Protein AF-A0A151IHD9-F1 (afdb_monomer_lite)

pLDDT: mean 79.84, std 7.49, range [47.12, 90.31]

Organism: NCBI:txid456900

Radius of gyration: 16.7 Å; chains: 1; bounding box: 48×20×50 Å

Foldseek 3Di:
DDEDEDQEAQEEEAEDQEAEAYAYEYAYAEYYEYEHQYAEHAEAYYAEYNEYAYEYQEHEHYAHAYQEHAAYHAYYQYAYAAHAHYAYAHHYEYEYAYHHDDHADYQAHAYQYDEYAYHEHEEHDHQAAEAEDDEYAAYDHYEYDYQHAHHEYADYAAAAEDEYDYCHHHYNYDDYVHDDYDDDDHVPD

Sequence (189 aa):
MVTTTTTFLTTHFLDDEYLDTHFLEGEHLNTLFLEGEHLDSLFLEGEYVDTHFLDGEHVDIHFLDDEHLDAYFLEGEHLDSLFLEGEHLDSLFLEGEHVDSLFLEGEHVDTHFLEGEHLDINFLKGEHLDIHFLDDEHLDAHFLEGEHLDAYFLEGEHLDSLFLEGEHVDTHFLDGEHLDIHFLDDKHL

Structure (mmCIF, N/CA/C/O backbone):
data_AF-A0A151IHD9-F1
#
_entry.id   AF-A0A151IHD9-F1
#
loop_
_atom_site.group_PDB
_atom_site.id
_atom_site.type_symbol
_atom_site.label_atom_id
_atom_site.label_alt_id
_atom_site.label_comp_id
_atom_site.label_asym_id
_atom_site.label_entity_id
_atom_site.label_seq_id
_atom_site.pdbx_PDB_ins_code
_atom_site.Cartn_x
_atom_site.Cartn_y
_atom_site.Cartn_z
_atom_site.occupancy
_atom_site.B_iso_or_equiv
_atom_site.auth_seq_id
_atom_site.auth_comp_id
_atom_site.auth_asym_id
_atom_site.auth_atom_id
_atom_site.pdbx_PDB_model_num
ATOM 1 N N . MET A 1 1 ? -16.566 8.173 16.844 1.00 50.53 1 MET A N 1
ATOM 2 C CA . MET A 1 1 ? -15.469 8.206 17.847 1.00 50.53 1 MET A CA 1
ATOM 3 C C . MET A 1 1 ? -15.698 7.209 18.980 1.00 50.53 1 MET A C 1
ATOM 5 O O . MET A 1 1 ? -16.144 7.553 20.078 1.00 50.53 1 MET A O 1
ATOM 9 N N . VAL A 1 2 ? -15.388 5.951 18.681 1.00 59.12 2 VAL A N 1
ATOM 10 C CA . VAL A 1 2 ? -15.146 4.897 19.669 1.00 59.12 2 VAL A CA 1
ATOM 11 C C . VAL A 1 2 ? -13.626 4.775 19.791 1.00 59.12 2 VAL A C 1
ATOM 13 O O . VAL A 1 2 ? -12.937 4.713 18.778 1.00 59.12 2 VAL A O 1
ATOM 16 N N . THR A 1 3 ? -13.099 4.812 21.013 1.00 63.28 3 THR A N 1
ATOM 17 C CA . THR A 1 3 ? -11.659 4.682 21.282 1.00 63.28 3 THR A CA 1
ATOM 18 C C . THR A 1 3 ? -11.460 3.480 22.187 1.00 63.28 3 THR A C 1
ATOM 20 O O . THR A 1 3 ? -12.021 3.452 23.290 1.00 63.28 3 THR A O 1
ATOM 23 N N . THR A 1 4 ? -10.683 2.500 21.733 1.00 66.62 4 THR A N 1
ATOM 24 C CA . THR A 1 4 ? -10.406 1.274 22.490 1.00 66.62 4 THR A CA 1
ATOM 25 C C . THR A 1 4 ? -8.899 1.097 22.617 1.00 66.62 4 THR A C 1
ATOM 27 O O . THR A 1 4 ? -8.233 0.867 21.619 1.00 66.62 4 THR A O 1
ATOM 30 N N . THR A 1 5 ? -8.374 1.183 23.843 1.00 75.12 5 THR A N 1
ATOM 31 C CA . THR A 1 5 ? -6.955 0.926 24.145 1.00 75.12 5 THR A CA 1
ATOM 32 C C . THR A 1 5 ? -6.839 -0.367 24.952 1.00 75.12 5 THR A C 1
ATOM 34 O O . THR A 1 5 ? -7.500 -0.507 25.991 1.00 75.12 5 THR A O 1
ATOM 37 N N . THR A 1 6 ? -6.020 -1.325 24.514 1.00 75.38 6 THR A N 1
ATOM 38 C CA . THR A 1 6 ? -5.822 -2.609 25.215 1.00 75.38 6 THR A CA 1
ATOM 39 C C . THR A 1 6 ? -4.411 -3.162 25.023 1.00 75.38 6 THR A C 1
ATOM 41 O O . THR A 1 6 ? -3.771 -2.908 24.023 1.00 75.38 6 THR A O 1
ATOM 44 N N . THR A 1 7 ? -3.909 -3.954 25.972 1.00 79.50 7 THR A N 1
ATOM 45 C CA . THR A 1 7 ? -2.630 -4.676 25.802 1.00 79.50 7 THR A CA 1
ATOM 46 C C . THR A 1 7 ? -2.785 -5.888 24.879 1.00 79.50 7 THR A C 1
ATOM 48 O O . THR A 1 7 ? -1.846 -6.295 24.215 1.00 79.50 7 THR A O 1
ATOM 51 N N . PHE A 1 8 ? -3.977 -6.491 24.857 1.00 77.94 8 PHE A N 1
ATOM 52 C CA . PHE A 1 8 ? -4.289 -7.644 24.013 1.00 77.94 8 PHE A CA 1
ATOM 53 C C . PHE A 1 8 ? -5.734 -7.548 23.524 1.00 77.94 8 PHE A C 1
ATOM 55 O O . PHE A 1 8 ? -6.655 -7.380 24.335 1.00 77.94 8 PHE A O 1
ATOM 62 N N . LEU A 1 9 ? -5.946 -7.721 22.222 1.00 77.69 9 LEU A N 1
ATOM 63 C CA . LEU A 1 9 ? -7.254 -7.893 21.599 1.00 77.69 9 LEU A CA 1
ATOM 64 C C . LEU A 1 9 ? -7.257 -9.215 20.833 1.00 77.69 9 LEU A C 1
ATOM 66 O O . LEU A 1 9 ? -6.580 -9.369 19.827 1.00 77.69 9 LEU A O 1
ATOM 70 N N . THR A 1 10 ? -7.992 -10.209 21.333 1.00 76.44 10 THR A N 1
ATOM 71 C CA . THR A 1 10 ? -7.936 -11.558 20.743 1.00 76.44 10 THR A CA 1
ATOM 72 C C . THR A 1 10 ? -8.820 -11.692 19.508 1.00 76.44 10 THR A C 1
ATOM 74 O O . THR A 1 10 ? -8.422 -12.300 18.526 1.00 76.44 10 THR A O 1
ATOM 77 N N . THR A 1 11 ? -10.040 -11.162 19.569 1.00 76.94 11 THR A N 1
ATOM 78 C CA . THR A 1 11 ? -10.962 -11.127 18.432 1.00 76.94 11 THR A CA 1
ATOM 79 C C . THR A 1 11 ? -11.918 -9.972 18.642 1.00 76.94 11 THR A C 1
ATOM 81 O O . THR A 1 11 ? -12.507 -9.845 19.722 1.00 76.94 11 THR A O 1
ATOM 84 N N . HIS A 1 12 ? -12.082 -9.147 17.622 1.00 78.50 12 HIS A N 1
ATOM 85 C CA . HIS A 1 12 ? -12.992 -8.020 17.638 1.00 78.50 12 HIS A CA 1
ATOM 86 C C . HIS A 1 12 ? -13.730 -7.960 16.305 1.00 78.50 12 HIS A C 1
ATOM 88 O O . HIS A 1 12 ? -13.124 -8.112 15.252 1.00 78.50 12 HIS A O 1
ATOM 94 N N . PHE A 1 13 ? -15.048 -7.817 16.383 1.00 80.69 13 PHE A N 1
ATOM 95 C CA . PHE A 1 13 ? -15.944 -7.819 15.234 1.00 80.69 13 PHE A CA 1
ATOM 96 C C . PHE A 1 13 ? -16.828 -6.583 15.338 1.00 80.69 13 PHE A C 1
ATOM 98 O O . PHE A 1 13 ? -17.512 -6.405 16.356 1.00 80.69 13 PHE A O 1
ATOM 105 N N . LEU A 1 14 ? -16.777 -5.738 14.316 1.00 78.56 14 LEU A N 1
ATOM 106 C CA . LEU A 1 14 ? -17.637 -4.575 14.143 1.00 78.56 14 LEU A CA 1
ATOM 107 C C . LEU A 1 14 ? -18.384 -4.739 12.820 1.00 78.56 14 LEU A C 1
ATOM 109 O O . LEU A 1 14 ? -17.762 -4.988 11.799 1.00 78.56 14 LEU A O 1
ATOM 113 N N . ASP A 1 15 ? -19.702 -4.614 12.888 1.00 83.69 15 ASP A N 1
ATOM 114 C CA . ASP A 1 15 ? -20.623 -4.684 11.753 1.00 83.69 15 ASP A CA 1
ATOM 115 C C . ASP A 1 15 ? -21.651 -3.573 11.964 1.00 83.69 15 ASP A C 1
ATOM 117 O O . ASP A 1 15 ? -22.409 -3.596 12.948 1.00 83.69 15 ASP A O 1
ATOM 121 N N . ASP A 1 16 ? -21.580 -2.547 11.121 1.00 80.00 16 ASP A N 1
ATOM 122 C CA . ASP A 1 16 ? -22.526 -1.434 11.086 1.00 80.00 16 ASP A CA 1
ATOM 123 C C . ASP A 1 16 ? -22.603 -0.866 9.661 1.00 80.00 16 ASP A C 1
ATOM 125 O O . ASP A 1 16 ? -21.619 -0.855 8.932 1.00 80.00 16 ASP A O 1
ATOM 129 N N . GLU A 1 17 ? -23.765 -0.337 9.278 1.00 82.06 17 GLU A N 1
ATOM 130 C CA . GLU A 1 17 ? -23.989 0.275 7.954 1.00 82.06 17 GLU A CA 1
ATOM 131 C C . GLU A 1 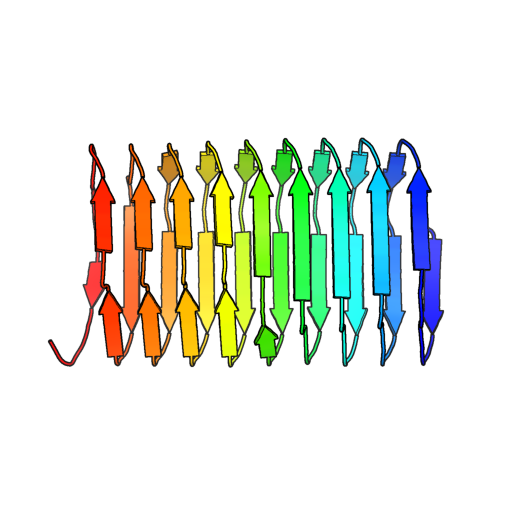17 ? -23.043 1.470 7.733 1.00 82.06 17 GLU A C 1
ATOM 133 O O . GLU A 1 17 ? -22.567 1.707 6.626 1.00 82.06 17 GLU A O 1
ATOM 138 N N . TYR A 1 18 ? -22.746 2.201 8.814 1.00 80.44 18 TYR A N 1
ATOM 139 C CA . TYR A 1 18 ? -21.854 3.356 8.817 1.00 80.44 18 TYR A CA 1
ATOM 140 C C . TYR A 1 18 ? -20.895 3.296 10.003 1.00 80.44 18 TYR A C 1
ATOM 142 O O . TYR A 1 18 ? -21.297 3.499 11.157 1.00 80.44 18 TYR A O 1
ATOM 150 N N . LEU A 1 19 ? -19.611 3.118 9.719 1.00 76.62 19 LEU A N 1
ATOM 151 C CA . LEU A 1 19 ? -18.554 3.144 10.713 1.00 76.62 19 LEU A CA 1
ATOM 152 C C . LEU A 1 19 ? -17.720 4.425 10.563 1.00 76.62 19 LEU A C 1
ATOM 154 O O . LEU A 1 19 ? -16.806 4.495 9.757 1.00 76.62 19 LEU A O 1
ATOM 158 N N . ASP A 1 20 ? -18.030 5.439 11.376 1.00 73.44 20 ASP A N 1
ATOM 159 C CA . ASP A 1 20 ? -17.344 6.742 11.346 1.00 73.44 20 ASP A CA 1
ATOM 160 C C . ASP A 1 20 ? -16.354 6.906 12.517 1.00 73.44 20 ASP A C 1
ATOM 162 O O . ASP A 1 20 ? -16.722 6.866 13.707 1.00 73.44 20 ASP A O 1
ATOM 166 N N . THR A 1 21 ? -15.092 7.146 12.158 1.00 64.88 21 THR A N 1
ATOM 167 C CA . THR A 1 21 ? -13.952 7.484 13.009 1.00 64.88 21 THR A CA 1
ATOM 168 C C . THR A 1 21 ? -13.736 6.503 14.164 1.00 64.88 21 THR A C 1
ATOM 170 O O . THR A 1 21 ? -14.287 6.670 15.275 1.00 64.88 21 THR A O 1
ATOM 173 N N . HIS A 1 22 ? -12.869 5.519 13.933 1.00 75.44 22 HIS A N 1
ATOM 174 C CA . HIS A 1 22 ? -12.492 4.500 14.914 1.00 75.44 22 HIS A CA 1
ATOM 175 C C . HIS A 1 22 ? -10.987 4.513 15.161 1.00 75.44 22 HIS A C 1
ATOM 177 O O . HIS A 1 22 ? -10.197 4.518 14.229 1.00 75.44 22 HIS A O 1
ATOM 183 N N . PHE A 1 23 ? -10.612 4.536 16.442 1.00 76.88 23 PHE A N 1
ATOM 184 C CA . PHE A 1 23 ? -9.219 4.458 16.874 1.00 76.88 23 PHE A CA 1
ATOM 185 C C . PHE A 1 23 ? -9.054 3.220 17.751 1.00 76.88 23 PHE A C 1
ATOM 187 O O . PHE A 1 23 ? -9.658 3.136 18.836 1.00 76.88 23 PHE A O 1
ATOM 194 N N . LEU A 1 24 ? -8.278 2.259 17.263 1.00 77.31 24 LEU A N 1
ATOM 195 C CA . LEU A 1 24 ? -7.926 1.044 17.983 1.00 77.31 24 LEU A CA 1
ATOM 196 C C . LEU A 1 24 ? -6.417 1.032 18.214 1.00 77.31 24 LEU A C 1
ATOM 198 O O . LEU A 1 24 ? -5.645 1.066 17.268 1.00 77.31 24 LEU A O 1
ATOM 202 N N . GLU A 1 25 ? -6.030 0.966 19.484 1.00 80.62 25 GLU A N 1
ATOM 203 C CA . GLU A 1 25 ? -4.629 0.979 19.906 1.00 80.62 25 GLU A CA 1
ATOM 204 C C . GLU A 1 25 ? -4.350 -0.228 20.803 1.00 80.62 25 GLU A C 1
ATOM 206 O O . GLU A 1 25 ? -5.069 -0.467 21.793 1.00 80.62 25 GLU A O 1
ATOM 211 N N . GLY A 1 26 ? -3.296 -0.984 20.503 1.00 79.81 26 GLY A N 1
ATOM 212 C CA . GLY A 1 26 ? -2.837 -2.030 21.409 1.00 79.81 26 GLY A CA 1
ATOM 213 C C . GLY A 1 26 ? -1.617 -2.822 20.963 1.00 79.81 26 GLY A C 1
ATOM 214 O O . GLY A 1 26 ? -1.411 -3.033 19.784 1.00 79.81 26 GLY A O 1
ATOM 215 N N . GLU A 1 27 ? -0.847 -3.337 21.930 1.00 83.50 27 GLU A N 1
ATOM 216 C CA . GLU A 1 27 ? 0.400 -4.074 21.642 1.00 83.50 27 GLU A CA 1
ATOM 217 C C . GLU A 1 27 ? 0.161 -5.327 20.778 1.00 83.50 27 GLU A C 1
ATOM 219 O O . GLU A 1 27 ? 0.929 -5.598 19.866 1.00 83.50 27 GLU A O 1
ATOM 224 N N . HIS A 1 28 ? -0.912 -6.088 21.026 1.00 83.44 28 HIS A N 1
ATOM 225 C CA . HIS A 1 28 ? -1.218 -7.304 20.261 1.00 83.44 28 HIS A CA 1
ATOM 226 C C . HIS A 1 28 ? -2.682 -7.354 19.808 1.00 83.44 28 HIS A C 1
ATOM 228 O O . HIS A 1 28 ? -3.587 -7.513 20.645 1.00 83.44 28 HIS A O 1
ATOM 234 N N . LEU A 1 29 ? -2.920 -7.298 18.496 1.00 81.06 29 LEU A N 1
ATOM 235 C CA . LEU A 1 29 ? -4.240 -7.378 17.866 1.00 81.06 29 LEU A CA 1
ATOM 236 C C . LEU A 1 29 ? -4.308 -8.626 16.966 1.00 81.06 29 LEU A C 1
ATOM 238 O O . LEU A 1 29 ? -3.841 -8.639 15.837 1.00 81.06 29 LEU A O 1
ATOM 242 N N . ASN A 1 30 ? -4.899 -9.713 17.465 1.00 75.75 30 ASN A N 1
ATOM 243 C CA . ASN A 1 30 ? -4.842 -10.998 16.756 1.00 75.75 30 ASN A CA 1
ATOM 244 C C . ASN A 1 30 ? -5.852 -11.127 15.608 1.00 75.75 30 ASN A C 1
ATOM 246 O O . ASN A 1 30 ? -5.600 -11.793 14.613 1.00 75.75 30 ASN A O 1
ATOM 250 N N . THR A 1 31 ? -7.065 -10.614 15.789 1.00 74.12 31 THR A N 1
ATOM 251 C CA . THR A 1 31 ? -8.103 -10.734 14.762 1.00 74.12 31 THR A CA 1
ATOM 252 C C . THR A 1 31 ? -9.048 -9.558 14.875 1.00 74.12 31 THR A C 1
ATOM 254 O O . THR A 1 31 ? -9.799 -9.459 15.855 1.00 74.12 31 THR A O 1
ATOM 257 N N . LEU A 1 32 ? -9.021 -8.680 13.881 1.00 76.81 32 LEU A N 1
ATOM 258 C CA . LEU A 1 32 ? -9.996 -7.610 13.731 1.00 76.81 32 LEU A CA 1
ATOM 259 C C . LEU A 1 32 ? -10.754 -7.817 12.420 1.00 76.81 32 LEU A C 1
ATOM 261 O O . LEU A 1 32 ? -10.152 -8.024 11.373 1.00 76.81 32 LEU A O 1
ATOM 265 N N . PHE A 1 33 ? -12.079 -7.814 12.523 1.00 80.50 33 PHE A N 1
ATOM 266 C CA . PHE A 1 33 ? -12.988 -7.880 11.388 1.00 80.50 33 PHE A CA 1
ATOM 267 C C . PHE A 1 33 ? -13.895 -6.653 11.442 1.00 80.50 33 PHE A C 1
ATOM 269 O O . PHE A 1 33 ? -14.591 -6.450 12.450 1.00 80.50 33 PHE A O 1
ATOM 276 N N . LEU A 1 34 ? -13.855 -5.841 10.392 1.00 79.12 34 LEU A N 1
ATOM 277 C CA . LEU A 1 34 ? -14.744 -4.703 10.199 1.00 79.12 34 LEU A CA 1
ATOM 278 C C . LEU A 1 34 ? -15.506 -4.892 8.891 1.00 79.12 34 LEU A C 1
ATOM 280 O O . LEU A 1 34 ? -14.890 -5.060 7.846 1.00 79.12 34 LEU A O 1
ATOM 284 N N . GLU A 1 35 ? -16.829 -4.852 8.976 1.00 82.44 35 GLU A N 1
ATOM 285 C CA . GLU A 1 35 ? -17.728 -4.915 7.823 1.00 82.44 35 GLU A CA 1
ATOM 286 C C . GLU A 1 35 ? -18.709 -3.741 7.892 1.00 82.44 35 GLU A C 1
ATOM 288 O O . GLU A 1 35 ? -19.234 -3.419 8.966 1.00 82.44 35 GLU A O 1
ATOM 293 N N . GLY A 1 36 ? -18.935 -3.073 6.763 1.00 80.69 36 GLY A N 1
ATOM 294 C CA . GLY A 1 36 ? -19.911 -1.989 6.665 1.00 80.69 36 GLY A CA 1
ATOM 295 C C . GLY A 1 36 ? -19.970 -1.365 5.277 1.00 80.69 36 GLY A C 1
ATOM 296 O O . GLY A 1 36 ? -18.974 -1.348 4.573 1.00 80.69 36 GLY A O 1
ATOM 297 N N . GLU A 1 37 ? -21.118 -0.808 4.876 1.00 84.81 37 GLU A N 1
ATOM 298 C CA . GLU A 1 37 ? -21.229 -0.139 3.563 1.00 84.81 37 GLU A CA 1
ATOM 299 C C . GLU A 1 37 ? -20.309 1.091 3.477 1.00 84.81 37 GLU A C 1
ATOM 301 O O . GLU A 1 37 ? -19.724 1.365 2.433 1.00 84.81 37 GLU A O 1
ATOM 306 N N . HIS A 1 38 ? -20.146 1.822 4.584 1.00 83.19 38 HIS A N 1
ATOM 307 C CA . HIS A 1 38 ? -19.275 2.993 4.646 1.00 83.19 38 HIS A CA 1
ATOM 308 C C . HIS A 1 38 ? -18.343 2.937 5.857 1.00 83.19 38 HIS A C 1
ATOM 310 O O . HIS A 1 38 ? -18.788 3.074 7.004 1.00 83.19 38 HIS A O 1
ATOM 316 N N . LEU A 1 39 ? -17.047 2.801 5.596 1.00 81.38 39 LEU A N 1
ATOM 317 C CA . LEU A 1 39 ? -15.977 2.782 6.585 1.00 81.38 39 LEU A CA 1
ATOM 318 C C . LEU A 1 39 ? -15.143 4.058 6.411 1.00 81.38 39 LEU A C 1
ATOM 320 O O . LEU A 1 39 ? -14.374 4.180 5.467 1.00 81.38 39 LEU A O 1
ATOM 324 N N . ASP A 1 40 ? -15.329 5.031 7.305 1.00 77.12 40 ASP A N 1
ATOM 325 C CA . ASP A 1 40 ? -14.686 6.350 7.231 1.00 77.12 40 ASP A CA 1
ATOM 326 C C . ASP A 1 40 ? -13.713 6.537 8.407 1.00 77.12 40 ASP A C 1
ATOM 328 O O . ASP A 1 40 ? -14.095 6.436 9.584 1.00 77.12 40 ASP A O 1
ATOM 332 N N . SER A 1 41 ? -12.456 6.855 8.089 1.00 68.12 41 SER A N 1
ATOM 333 C CA . SER A 1 41 ? -11.404 7.264 9.020 1.00 68.12 41 SER A CA 1
ATOM 334 C C . SER A 1 41 ? -11.066 6.202 10.079 1.00 68.12 41 SER A C 1
ATOM 336 O O . SER A 1 41 ? -11.336 6.375 11.279 1.00 68.12 41 SER A O 1
ATOM 338 N N . LEU A 1 42 ? -10.437 5.103 9.657 1.00 75.19 42 LEU A N 1
ATOM 339 C CA . LEU A 1 42 ? -9.957 4.043 10.550 1.00 75.19 42 LEU A CA 1
ATOM 340 C C . LEU A 1 42 ? -8.467 4.226 10.874 1.00 75.19 42 LEU A C 1
ATOM 342 O O . LEU A 1 42 ? -7.617 4.270 9.990 1.00 75.19 42 LEU A O 1
ATOM 346 N N . PHE A 1 43 ? -8.155 4.311 12.166 1.00 77.44 43 PHE A N 1
ATOM 347 C CA . PHE A 1 43 ? -6.787 4.356 12.678 1.00 77.44 43 PHE A CA 1
ATOM 348 C C . PHE A 1 43 ? -6.522 3.125 13.543 1.00 77.44 43 PHE A C 1
ATOM 350 O O . PHE A 1 43 ? -7.187 2.925 14.571 1.00 77.44 43 PHE A O 1
ATOM 357 N N . LEU A 1 44 ? -5.541 2.332 13.125 1.00 78.06 44 LEU A N 1
ATOM 358 C CA . LEU A 1 44 ? -5.021 1.188 13.861 1.00 78.06 44 LEU A CA 1
ATOM 359 C C . LEU A 1 44 ? -3.557 1.452 14.226 1.00 78.06 44 LEU A C 1
ATOM 361 O O . LEU A 1 44 ? -2.776 1.831 13.361 1.00 78.06 44 LEU A O 1
ATOM 365 N N . GLU A 1 45 ? -3.212 1.277 15.498 1.00 81.88 45 GLU A N 1
ATOM 366 C CA . GLU A 1 45 ? -1.829 1.383 15.978 1.00 81.88 45 GLU A CA 1
ATOM 367 C C . GLU A 1 45 ? -1.515 0.208 16.914 1.00 81.88 45 GLU A C 1
ATOM 369 O O . GLU A 1 45 ? -2.238 -0.032 17.898 1.00 81.88 45 GLU A O 1
ATOM 374 N N . GLY A 1 46 ? -0.438 -0.521 16.639 1.00 81.12 46 GLY A N 1
ATOM 375 C CA . GLY A 1 46 ? -0.059 -1.710 17.394 1.00 81.12 46 GLY A CA 1
ATOM 376 C C . GLY A 1 46 ? 1.391 -2.157 17.210 1.00 81.12 46 GLY A C 1
ATOM 377 O O . GLY A 1 46 ? 2.159 -1.598 16.445 1.00 81.12 46 GLY A O 1
ATOM 378 N N . GLU A 1 47 ? 1.820 -3.148 17.998 1.00 84.62 47 GLU A N 1
ATOM 379 C CA . GLU A 1 47 ? 3.160 -3.752 17.836 1.00 84.62 47 GLU A CA 1
ATOM 380 C C . GLU A 1 47 ? 3.066 -5.016 16.967 1.00 84.62 47 GLU A C 1
ATOM 382 O O . GLU A 1 47 ? 3.914 -5.265 16.117 1.00 84.62 47 GLU A O 1
ATOM 387 N N . TYR A 1 48 ? 2.002 -5.807 17.152 1.00 83.56 48 TYR A N 1
ATOM 388 C CA . TYR A 1 48 ? 1.751 -7.022 16.379 1.00 83.56 48 TYR A CA 1
ATOM 389 C C . TYR A 1 48 ? 0.283 -7.135 15.979 1.00 83.56 48 TYR A C 1
ATOM 391 O O . TYR A 1 48 ? -0.598 -7.246 16.847 1.00 83.56 48 TYR A O 1
ATOM 399 N N . VAL A 1 49 ? 0.039 -7.222 14.675 1.00 80.69 49 VAL A N 1
ATOM 400 C CA . VAL A 1 49 ? -1.277 -7.446 14.080 1.00 80.69 49 VAL A CA 1
ATOM 401 C C . VAL A 1 49 ? -1.242 -8.714 13.229 1.00 80.69 49 VAL A C 1
ATOM 403 O O . VAL A 1 49 ? -0.546 -8.803 12.229 1.00 80.69 49 VAL A O 1
ATOM 406 N N . ASP A 1 50 ? -1.969 -9.743 13.668 1.00 77.88 50 ASP A N 1
ATOM 407 C CA . ASP A 1 50 ? -1.882 -11.101 13.090 1.00 77.88 50 ASP A CA 1
ATOM 408 C C . ASP A 1 50 ? -2.840 -11.268 11.898 1.00 77.88 50 ASP A C 1
ATOM 410 O O . ASP A 1 50 ? -2.484 -11.772 10.840 1.00 77.88 50 ASP A O 1
ATOM 414 N N . THR A 1 51 ? -4.094 -10.833 12.038 1.00 73.31 51 THR A N 1
ATOM 415 C CA . THR A 1 51 ? -5.057 -10.879 10.931 1.00 73.31 51 THR A CA 1
ATOM 416 C C . THR A 1 51 ? -6.024 -9.712 10.993 1.00 73.31 51 THR A C 1
ATOM 418 O O . THR A 1 51 ? -6.753 -9.532 11.979 1.00 73.31 51 THR A O 1
ATOM 421 N N . HIS A 1 52 ? -6.078 -8.968 9.896 1.00 78.56 52 HIS A N 1
ATOM 422 C CA . HIS A 1 52 ? -7.043 -7.908 9.673 1.00 78.56 52 HIS A CA 1
ATOM 423 C C . HIS A 1 52 ? -7.896 -8.211 8.449 1.00 78.56 52 HIS A C 1
ATOM 425 O O . HIS A 1 52 ? -7.368 -8.566 7.399 1.00 78.56 52 HIS A O 1
ATOM 431 N N . PHE A 1 53 ? -9.207 -8.064 8.595 1.00 81.69 53 PHE A N 1
ATOM 432 C CA . PHE A 1 53 ? -10.138 -8.120 7.480 1.00 81.69 53 PHE A CA 1
ATOM 433 C C . PHE A 1 53 ? -11.031 -6.888 7.523 1.00 81.69 53 PHE A C 1
ATOM 435 O O . PHE A 1 53 ? -11.686 -6.633 8.543 1.00 81.69 53 PHE A O 1
ATOM 442 N N . LEU A 1 54 ? -11.034 -6.141 6.429 1.00 81.31 54 LEU A N 1
ATOM 443 C CA . LEU A 1 54 ? -11.868 -4.971 6.243 1.00 81.31 54 LEU A CA 1
ATOM 444 C C . LEU A 1 54 ? -12.611 -5.102 4.916 1.00 81.31 54 LEU A C 1
ATOM 446 O O . LEU A 1 54 ? -11.984 -5.267 3.875 1.00 81.31 54 LEU A O 1
ATOM 450 N N . ASP A 1 55 ? -13.935 -5.055 4.992 1.00 84.81 55 ASP A N 1
ATOM 451 C CA . ASP A 1 55 ? -14.834 -5.219 3.849 1.00 84.81 55 ASP A CA 1
ATOM 452 C C . ASP A 1 55 ? -15.895 -4.121 3.878 1.00 84.81 55 ASP A C 1
ATOM 454 O O . ASP A 1 55 ? -16.626 -3.959 4.866 1.00 84.81 55 ASP A O 1
ATOM 458 N N . GLY A 1 56 ? -15.947 -3.326 2.814 1.00 83.25 56 GLY A N 1
ATOM 459 C CA . GLY A 1 56 ? -16.968 -2.304 2.664 1.00 83.25 56 GLY A CA 1
ATOM 460 C C . GLY A 1 56 ? -17.054 -1.705 1.271 1.00 83.25 56 GLY A C 1
ATOM 461 O O . GLY A 1 56 ? -16.064 -1.605 0.564 1.00 83.25 56 GLY A O 1
ATOM 462 N N . GLU A 1 57 ? -18.245 -1.247 0.880 1.00 86.12 57 GLU A N 1
ATOM 463 C CA . GLU A 1 57 ? -18.472 -0.618 -0.435 1.00 86.12 57 GLU A CA 1
ATOM 464 C C . GLU A 1 57 ? -17.620 0.653 -0.596 1.00 86.12 57 GLU A C 1
ATOM 466 O O . GLU A 1 57 ? -17.005 0.879 -1.636 1.00 86.12 57 GLU A O 1
ATOM 471 N N . HIS A 1 58 ? -17.532 1.460 0.465 1.00 85.19 58 HIS A N 1
ATOM 472 C CA . HIS A 1 58 ? -16.709 2.663 0.511 1.00 85.19 58 HIS A CA 1
ATOM 473 C C . HIS A 1 58 ? -15.799 2.666 1.739 1.00 85.19 58 HIS A C 1
ATOM 475 O O . HIS A 1 58 ? -16.282 2.786 2.870 1.00 85.19 58 HIS A O 1
ATOM 481 N N . VAL A 1 59 ? -14.490 2.621 1.511 1.00 82.38 59 VAL A N 1
ATOM 482 C CA . VAL A 1 59 ? -13.459 2.723 2.545 1.00 82.38 59 VAL A CA 1
ATOM 483 C C . VAL A 1 59 ? -12.656 3.996 2.299 1.00 82.38 59 VAL A C 1
ATOM 485 O O . VAL A 1 59 ? -11.989 4.119 1.280 1.00 82.38 59 VAL A O 1
ATOM 488 N N . ASP A 1 60 ? -12.733 4.952 3.222 1.00 77.88 60 ASP A N 1
ATOM 489 C CA . ASP A 1 60 ? -12.074 6.261 3.114 1.00 77.88 60 ASP A CA 1
ATOM 490 C C . ASP A 1 60 ? -11.144 6.490 4.314 1.00 77.88 60 ASP A C 1
ATOM 492 O O . ASP A 1 60 ? -11.552 6.309 5.465 1.00 77.88 60 ASP A O 1
ATOM 496 N N . ILE A 1 61 ? -9.902 6.899 4.037 1.00 60.28 61 ILE A N 1
ATOM 497 C CA . ILE A 1 61 ? -8.811 7.187 4.979 1.00 60.28 61 ILE A CA 1
ATOM 498 C C . ILE A 1 61 ? -8.610 6.056 5.987 1.00 60.28 61 ILE A C 1
ATOM 500 O O . ILE A 1 61 ? -9.213 6.006 7.066 1.00 60.28 61 ILE A O 1
ATOM 504 N N . HIS A 1 62 ? -7.647 5.196 5.687 1.00 73.00 62 HIS A N 1
ATOM 505 C CA . HIS A 1 62 ? -7.210 4.175 6.622 1.00 73.00 62 HIS A CA 1
ATOM 506 C C . HIS A 1 62 ? -5.712 4.302 6.868 1.00 73.00 62 HIS A C 1
ATOM 508 O O . HIS A 1 62 ? -4.899 4.212 5.954 1.00 73.00 62 HIS A O 1
ATOM 514 N N . PHE A 1 63 ? -5.363 4.542 8.130 1.00 78.19 63 PHE A N 1
ATOM 515 C CA . PHE A 1 63 ? -3.986 4.543 8.599 1.00 78.19 63 PHE A CA 1
ATOM 516 C C . PHE A 1 63 ? -3.781 3.335 9.503 1.00 78.19 63 PHE A C 1
ATOM 518 O O . PHE A 1 63 ? -4.525 3.152 10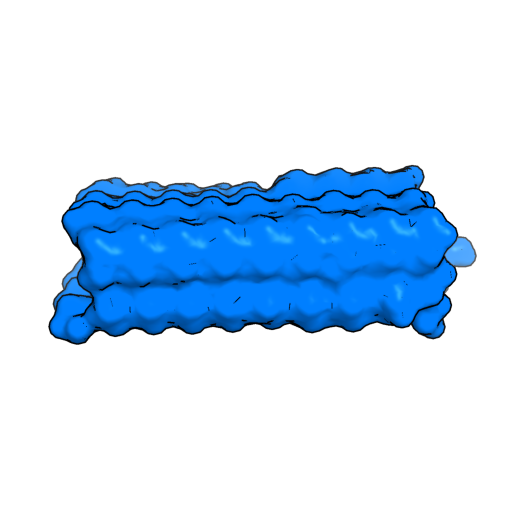.475 1.00 78.19 63 PHE A O 1
ATOM 525 N N . LEU A 1 64 ? -2.801 2.513 9.167 1.00 80.50 64 LEU A N 1
ATOM 526 C CA . LEU A 1 64 ? -2.361 1.406 9.994 1.00 80.50 64 LEU A CA 1
ATOM 527 C C . LEU A 1 64 ? -0.842 1.510 10.137 1.00 80.50 64 LEU A C 1
ATOM 529 O O . LEU A 1 64 ? -0.118 1.562 9.145 1.00 80.50 64 LEU A O 1
ATOM 533 N N . ASP A 1 65 ? -0.412 1.610 11.391 1.00 84.00 65 ASP A N 1
ATOM 534 C CA . ASP A 1 65 ? 0.983 1.740 11.811 1.00 84.00 65 ASP A CA 1
ATOM 535 C C . ASP A 1 65 ? 1.265 0.642 12.830 1.00 84.00 65 ASP A C 1
ATOM 537 O O . ASP A 1 65 ? 0.788 0.698 13.969 1.00 84.00 65 ASP A O 1
ATOM 541 N N . ASP A 1 66 ? 1.970 -0.391 12.375 1.00 82.69 66 ASP A N 1
ATOM 542 C CA . ASP A 1 66 ? 2.263 -1.586 13.156 1.00 82.69 66 ASP A CA 1
ATOM 543 C C . ASP A 1 66 ? 3.719 -2.026 12.961 1.00 82.69 66 ASP A C 1
ATOM 545 O O . ASP A 1 66 ? 4.233 -2.007 11.853 1.00 82.69 66 ASP A O 1
ATOM 549 N N . GLU A 1 67 ? 4.406 -2.510 14.002 1.00 86.25 67 GLU A N 1
ATOM 550 C CA . GLU A 1 67 ? 5.772 -3.049 13.814 1.00 86.25 67 GLU A CA 1
ATOM 551 C C . GLU A 1 67 ? 5.744 -4.329 12.953 1.00 86.25 67 GLU A C 1
ATOM 553 O O . GLU A 1 67 ? 6.597 -4.524 12.086 1.00 86.25 67 GLU A O 1
ATOM 558 N N . HIS A 1 68 ? 4.737 -5.183 13.168 1.00 86.31 68 HIS A N 1
ATOM 559 C CA . HIS A 1 68 ? 4.551 -6.442 12.448 1.00 86.31 68 HIS A CA 1
ATOM 560 C C . HIS A 1 68 ? 3.086 -6.652 12.055 1.00 86.31 68 HIS A C 1
ATOM 562 O O . HIS A 1 68 ? 2.218 -6.755 12.929 1.00 86.31 68 HIS A O 1
ATOM 568 N N . LEU A 1 69 ? 2.835 -6.819 10.760 1.00 84.00 69 LEU A N 1
ATOM 569 C CA . LEU A 1 69 ? 1.545 -7.188 10.190 1.00 84.00 69 LEU A CA 1
ATOM 570 C C . LEU A 1 69 ? 1.692 -8.506 9.420 1.00 84.00 69 LEU A C 1
ATOM 572 O O . LEU A 1 69 ? 2.371 -8.540 8.399 1.00 84.00 69 LEU A O 1
ATOM 576 N N . ASP A 1 70 ? 1.065 -9.582 9.905 1.00 80.69 70 ASP A N 1
ATOM 577 C CA . ASP A 1 70 ? 1.209 -10.924 9.307 1.00 80.69 70 ASP A CA 1
ATOM 578 C C . ASP A 1 70 ? 0.208 -11.190 8.167 1.00 80.69 70 ASP A C 1
ATOM 580 O O . ASP A 1 70 ? 0.495 -11.987 7.276 1.00 80.69 70 ASP A O 1
ATOM 584 N N . ALA A 1 71 ? -0.994 -10.602 8.220 1.00 77.94 71 ALA A N 1
ATOM 585 C CA . ALA A 1 71 ? -1.997 -10.733 7.165 1.00 77.94 71 ALA A CA 1
ATOM 586 C C . ALA A 1 71 ? -3.019 -9.590 7.193 1.00 77.94 71 ALA A C 1
ATOM 588 O O . ALA A 1 71 ? -3.683 -9.342 8.210 1.00 77.94 71 ALA A O 1
ATOM 589 N N . TYR A 1 72 ? -3.221 -8.961 6.038 1.00 81.38 72 TYR A N 1
ATOM 590 C CA . TYR A 1 72 ? -4.185 -7.880 5.859 1.00 81.38 72 TYR A CA 1
ATOM 591 C C . TYR A 1 72 ? -4.984 -8.094 4.578 1.00 81.38 72 TYR A C 1
ATOM 593 O O . TYR A 1 72 ? -4.417 -8.217 3.493 1.00 81.38 72 TYR A O 1
ATOM 601 N N . PHE A 1 73 ? -6.302 -8.147 4.736 1.00 83.69 73 PHE A N 1
ATOM 602 C CA . PHE A 1 73 ? -7.264 -8.273 3.653 1.00 83.69 73 PHE A CA 1
ATOM 603 C C . PHE A 1 73 ? -8.138 -7.026 3.635 1.00 83.69 73 PHE A C 1
ATOM 605 O O . PHE A 1 73 ? -8.808 -6.730 4.631 1.00 83.69 73 PHE A O 1
ATOM 612 N N . LEU A 1 74 ? -8.128 -6.330 2.505 1.00 84.94 74 LEU A N 1
ATOM 613 C CA . LEU A 1 74 ? -8.962 -5.168 2.251 1.00 84.94 74 LEU A CA 1
ATOM 614 C C . LEU A 1 74 ? -9.739 -5.372 0.953 1.00 84.94 74 LEU A C 1
ATOM 616 O O . LEU A 1 74 ? -9.136 -5.495 -0.110 1.00 84.94 74 LEU A O 1
ATOM 620 N N . GLU A 1 75 ? -11.062 -5.395 1.067 1.00 86.19 75 GLU A N 1
ATOM 621 C CA . GLU A 1 75 ? -11.993 -5.540 -0.052 1.00 86.19 75 GLU A CA 1
ATOM 622 C C . GLU A 1 75 ? -12.965 -4.353 -0.056 1.00 86.19 75 GLU A C 1
ATOM 624 O O . GLU A 1 75 ? -13.527 -3.994 0.984 1.00 86.19 75 GLU A O 1
ATOM 629 N N . GLY A 1 76 ? -13.157 -3.722 -1.215 1.00 84.94 76 GLY A N 1
ATOM 630 C CA . GLY A 1 76 ? -14.172 -2.681 -1.363 1.00 84.94 76 GLY A CA 1
ATOM 631 C C . GLY A 1 76 ? -14.310 -2.119 -2.770 1.00 84.94 76 GLY A C 1
ATOM 632 O O . GLY A 1 76 ? -13.349 -2.100 -3.525 1.00 84.94 76 GLY A O 1
ATOM 633 N N . GLU A 1 77 ? -15.496 -1.627 -3.143 1.00 87.25 77 GLU A N 1
ATOM 634 C CA . GLU A 1 77 ? -15.698 -1.026 -4.477 1.00 87.25 77 GLU A CA 1
ATOM 635 C C . GLU A 1 77 ? -14.872 0.263 -4.636 1.00 87.25 77 GLU A C 1
ATOM 637 O O . GLU A 1 77 ? -14.266 0.506 -5.680 1.00 87.25 77 GLU A O 1
ATOM 642 N N . HIS A 1 78 ? -14.811 1.079 -3.581 1.00 87.38 78 HIS A N 1
ATOM 643 C CA . HIS A 1 78 ? -14.070 2.335 -3.562 1.00 87.38 78 HIS A CA 1
ATOM 644 C C . HIS A 1 78 ? -13.163 2.423 -2.335 1.00 87.38 78 HIS A C 1
ATOM 646 O O . HIS A 1 78 ? -13.649 2.572 -1.211 1.00 87.38 78 HIS A O 1
ATOM 652 N N . LEU A 1 79 ? -11.853 2.396 -2.566 1.00 85.31 79 LEU A N 1
ATOM 653 C CA . LEU A 1 79 ? -10.813 2.561 -1.557 1.00 85.31 79 LEU A CA 1
ATOM 654 C C . LEU A 1 79 ? -10.118 3.915 -1.784 1.00 85.31 79 LEU A C 1
ATOM 656 O O . LEU A 1 79 ? -9.451 4.103 -2.796 1.00 85.31 79 LEU A O 1
ATOM 660 N N . ASP A 1 80 ? -10.270 4.868 -0.864 1.00 81.38 80 ASP A N 1
ATOM 661 C CA . ASP A 1 80 ? -9.599 6.177 -0.922 1.00 81.38 80 ASP A CA 1
ATOM 662 C C . ASP A 1 80 ? -8.573 6.299 0.216 1.00 81.38 80 ASP A C 1
ATOM 664 O O . ASP A 1 80 ? -8.896 6.180 1.401 1.00 81.38 80 ASP A O 1
ATOM 668 N N . SER A 1 81 ? -7.322 6.577 -0.155 1.00 71.38 81 SER A N 1
ATOM 669 C CA . SER A 1 81 ? -6.222 6.962 0.728 1.00 71.38 81 SER A CA 1
ATOM 670 C C . SER A 1 81 ? -5.869 5.916 1.799 1.00 71.38 81 SER A C 1
ATOM 672 O O . SER A 1 81 ? -6.107 6.117 2.997 1.00 71.38 81 SER A O 1
ATOM 674 N N . LEU A 1 82 ? -5.221 4.824 1.377 1.00 80.12 82 LEU A N 1
ATOM 675 C CA . LEU A 1 82 ? -4.683 3.791 2.271 1.00 80.12 82 LEU A CA 1
ATOM 676 C C . LEU A 1 82 ? -3.209 4.059 2.605 1.00 80.12 82 LEU A C 1
ATOM 678 O O . LEU A 1 82 ? -2.367 4.160 1.713 1.00 80.12 82 LEU A O 1
ATOM 682 N N . PHE A 1 83 ? -2.897 4.127 3.898 1.00 83.50 83 PHE A N 1
ATOM 683 C CA . PHE A 1 83 ? -1.540 4.270 4.422 1.00 83.50 83 PHE A CA 1
ATOM 684 C C . PHE A 1 83 ? -1.217 3.096 5.344 1.00 83.50 83 PHE A C 1
ATOM 686 O O . PHE A 1 83 ? -1.828 2.953 6.407 1.00 83.50 83 PHE A O 1
ATOM 693 N N . LEU A 1 84 ? -0.241 2.290 4.935 1.00 84.62 84 LEU A N 1
ATOM 694 C CA . LEU A 1 84 ? 0.247 1.138 5.677 1.00 84.62 84 LEU A CA 1
ATOM 695 C C . LEU A 1 84 ? 1.744 1.312 5.952 1.00 84.62 84 LEU A C 1
ATOM 697 O O . LEU A 1 84 ? 2.548 1.347 5.019 1.00 84.62 84 LEU A O 1
ATOM 701 N N . GLU A 1 85 ? 2.104 1.455 7.225 1.00 87.12 85 GLU A N 1
ATOM 702 C CA . GLU A 1 85 ? 3.488 1.617 7.682 1.00 87.12 85 GLU A CA 1
ATOM 703 C C . GLU A 1 85 ? 3.838 0.507 8.681 1.00 87.12 85 GLU A C 1
ATOM 705 O O . GLU A 1 85 ? 3.054 0.207 9.582 1.00 87.12 85 GLU A O 1
ATOM 710 N N . GLY A 1 86 ? 5.007 -0.116 8.517 1.00 85.62 86 GLY A N 1
ATOM 711 C CA . GLY A 1 86 ? 5.494 -1.106 9.476 1.00 85.62 86 GLY A CA 1
ATOM 712 C C . GLY A 1 86 ? 6.856 -1.704 9.159 1.00 85.62 86 GLY A C 1
ATOM 713 O O . GLY A 1 86 ? 7.296 -1.665 8.020 1.00 85.62 86 GLY A O 1
ATOM 714 N N . GLU A 1 87 ? 7.563 -2.274 10.141 1.00 89.19 87 GLU A N 1
ATOM 715 C CA . GLU A 1 87 ? 8.873 -2.898 9.866 1.00 89.19 87 GLU A CA 1
ATOM 716 C C . GLU A 1 87 ? 8.711 -4.162 9.006 1.00 89.19 87 GLU A C 1
ATOM 718 O O . GLU A 1 87 ? 9.449 -4.361 8.036 1.00 89.19 87 GLU A O 1
ATOM 723 N N . HIS A 1 88 ? 7.710 -4.985 9.324 1.00 88.94 88 HIS A N 1
ATOM 724 C CA . HIS A 1 88 ? 7.419 -6.234 8.629 1.00 88.94 88 HIS A CA 1
ATOM 725 C C . HIS A 1 88 ? 5.954 -6.297 8.199 1.00 88.94 88 HIS A C 1
ATOM 727 O O . HIS A 1 88 ? 5.068 -6.441 9.040 1.00 88.94 88 HIS A O 1
ATOM 733 N N . LEU A 1 89 ? 5.712 -6.237 6.892 1.00 87.19 89 LEU A N 1
ATOM 734 C CA . LEU A 1 89 ? 4.384 -6.333 6.293 1.00 87.19 89 LEU A CA 1
ATOM 735 C C . LEU A 1 89 ? 4.339 -7.584 5.410 1.00 87.19 89 LEU A C 1
ATOM 737 O O . LEU A 1 89 ? 4.982 -7.630 4.363 1.00 87.19 89 LEU A O 1
ATOM 741 N N . ASP A 1 90 ? 3.616 -8.608 5.854 1.00 85.50 90 ASP A N 1
ATOM 742 C CA . ASP A 1 90 ? 3.472 -9.895 5.169 1.00 85.50 90 ASP A CA 1
ATOM 743 C C . ASP A 1 90 ? 2.021 -10.086 4.692 1.00 85.50 90 ASP A C 1
ATOM 745 O O . ASP A 1 90 ? 1.056 -9.657 5.329 1.00 85.50 90 ASP A O 1
ATOM 749 N N . SER A 1 91 ? 1.876 -10.755 3.549 1.00 79.62 91 SER A N 1
ATOM 750 C CA . SER A 1 91 ? 0.613 -11.288 3.042 1.00 79.62 91 SER A CA 1
ATOM 751 C C . SER A 1 91 ? -0.500 -10.245 2.916 1.00 79.62 91 SER A C 1
ATOM 753 O O . SER A 1 91 ? -1.613 -10.420 3.421 1.00 79.62 91 SER A O 1
ATOM 755 N N . LEU A 1 92 ? -0.196 -9.163 2.199 1.00 82.06 92 LEU A N 1
ATOM 756 C CA . LEU A 1 92 ? -1.166 -8.127 1.845 1.00 82.06 92 LEU A CA 1
ATOM 757 C C . LEU A 1 92 ? -2.007 -8.549 0.632 1.00 82.06 92 LEU A C 1
ATOM 759 O O . LEU A 1 92 ? -1.460 -8.904 -0.420 1.00 82.06 92 LEU A O 1
ATOM 763 N N . PHE A 1 93 ? -3.329 -8.484 0.806 1.00 85.25 93 PHE A N 1
ATOM 764 C CA . PHE A 1 93 ? -4.344 -8.698 -0.222 1.00 85.25 93 PHE A CA 1
ATOM 765 C C . PHE A 1 93 ? -5.252 -7.469 -0.290 1.00 85.25 93 PHE A C 1
ATOM 767 O O . PHE A 1 93 ? -5.933 -7.149 0.687 1.00 85.25 93 PHE A O 1
ATOM 774 N N . LEU A 1 94 ? -5.262 -6.799 -1.439 1.00 85.38 94 LEU A N 1
ATOM 775 C CA . LEU A 1 94 ? -6.104 -5.635 -1.701 1.00 85.38 94 LEU A CA 1
ATOM 776 C C . LEU A 1 94 ? -6.871 -5.851 -3.004 1.00 85.38 94 LEU A C 1
ATOM 778 O O . LEU A 1 94 ? -6.259 -6.125 -4.036 1.00 85.38 94 LEU A O 1
ATOM 782 N N . GLU A 1 95 ? -8.193 -5.732 -2.934 1.00 86.50 95 GLU A N 1
ATOM 783 C CA . GLU A 1 95 ? -9.106 -5.879 -4.071 1.00 86.50 95 GLU A CA 1
ATOM 784 C C . GLU A 1 95 ? -10.110 -4.721 -4.061 1.00 86.50 95 GLU A C 1
ATOM 786 O O . GLU A 1 95 ? -10.816 -4.511 -3.068 1.00 86.50 95 GLU A O 1
ATOM 791 N N . GLY A 1 96 ? -10.184 -3.963 -5.157 1.00 85.12 96 GLY A N 1
ATOM 792 C CA . GLY A 1 96 ? -11.226 -2.951 -5.311 1.00 85.12 96 GLY A CA 1
ATOM 793 C C . GLY A 1 96 ? -11.346 -2.350 -6.704 1.00 85.12 96 GLY A C 1
ATOM 794 O O . GLY A 1 96 ? -10.356 -2.220 -7.412 1.00 85.12 96 GLY A O 1
ATOM 795 N N . GLU A 1 97 ? -12.560 -1.961 -7.111 1.00 87.75 97 GLU A N 1
ATOM 796 C CA . GLU A 1 97 ? -12.790 -1.396 -8.455 1.00 87.75 97 GLU A CA 1
ATOM 797 C C . GLU A 1 97 ? -12.018 -0.079 -8.637 1.00 87.75 97 GLU A C 1
ATOM 799 O O . GLU A 1 97 ? -11.373 0.144 -9.663 1.00 87.75 97 GLU A O 1
ATOM 804 N N . HIS A 1 98 ? -12.036 0.779 -7.616 1.00 86.69 98 HIS A N 1
ATOM 805 C CA . HIS A 1 98 ? -11.339 2.059 -7.613 1.00 86.69 98 HIS A CA 1
ATOM 806 C C . HIS A 1 98 ? -10.464 2.202 -6.371 1.00 86.69 98 HIS A C 1
ATOM 808 O O . HIS A 1 98 ? -10.988 2.253 -5.256 1.00 86.69 98 HIS A O 1
ATOM 814 N N . VAL A 1 99 ? -9.152 2.336 -6.565 1.00 84.50 99 VAL A N 1
ATOM 815 C CA . VAL A 1 99 ? -8.193 2.590 -5.483 1.00 84.50 99 VAL A CA 1
ATOM 816 C C . VAL A 1 99 ? -7.469 3.899 -5.761 1.00 84.50 99 VAL A C 1
ATOM 818 O O . VAL A 1 99 ? -6.582 3.981 -6.613 1.00 84.50 99 VAL A O 1
ATOM 821 N N . ASP A 1 100 ? -7.848 4.928 -5.012 1.00 80.00 100 ASP A N 1
ATOM 822 C CA . ASP A 1 100 ? -7.242 6.250 -5.088 1.00 80.00 100 ASP A CA 1
ATOM 823 C C . ASP A 1 100 ? -6.174 6.369 -3.991 1.00 80.00 100 ASP A C 1
ATOM 825 O O . ASP A 1 100 ? -6.488 6.456 -2.808 1.00 80.00 100 ASP A O 1
ATOM 829 N N . SER A 1 101 ? -4.898 6.448 -4.374 1.00 73.31 101 SER A N 1
ATOM 830 C CA . SER A 1 101 ? -3.743 6.645 -3.482 1.00 73.31 101 SER A CA 1
ATOM 831 C C . SER A 1 101 ? -3.474 5.518 -2.472 1.00 73.31 101 SER A C 1
ATOM 833 O O . SER A 1 101 ? -4.023 5.489 -1.370 1.00 73.31 101 SER A O 1
ATOM 835 N N . LEU A 1 102 ? -2.506 4.658 -2.798 1.00 81.50 102 LEU A N 1
ATOM 836 C CA . LEU A 1 102 ? -1.955 3.644 -1.892 1.00 81.50 102 LEU A CA 1
ATOM 837 C C . LEU A 1 102 ? -0.518 3.999 -1.499 1.00 81.50 102 LEU A C 1
ATOM 839 O O . LEU A 1 102 ? 0.348 4.203 -2.358 1.00 81.50 102 LEU A O 1
ATOM 843 N N . PHE A 1 103 ? -0.248 4.029 -0.197 1.00 85.62 103 PHE A N 1
ATOM 844 C CA . PHE A 1 103 ? 1.092 4.191 0.354 1.00 85.62 103 PHE A CA 1
ATOM 845 C C . PHE A 1 103 ? 1.432 3.018 1.270 1.00 85.62 103 PHE A C 1
ATOM 847 O O . PHE A 1 103 ? 0.784 2.816 2.297 1.00 85.62 103 PHE A O 1
ATOM 854 N N . LEU A 1 104 ? 2.472 2.276 0.902 1.00 86.19 104 LEU A N 1
ATOM 855 C CA . LEU A 1 104 ? 2.972 1.122 1.634 1.00 86.19 104 LEU A CA 1
ATOM 856 C C . LEU A 1 104 ? 4.465 1.308 1.913 1.00 86.19 104 LEU A C 1
ATOM 858 O O . LEU A 1 104 ? 5.268 1.336 0.977 1.00 86.19 104 LEU A O 1
ATOM 862 N N . GLU A 1 105 ? 4.845 1.439 3.182 1.00 88.56 105 GLU A N 1
ATOM 863 C CA . GLU A 1 105 ? 6.241 1.623 3.591 1.00 88.56 105 GLU A CA 1
ATOM 864 C C . GLU A 1 105 ? 6.642 0.625 4.681 1.00 88.56 105 GLU A C 1
ATOM 866 O O . GLU A 1 105 ? 5.998 0.538 5.724 1.00 88.56 105 GLU A O 1
ATOM 871 N N . GLY A 1 106 ? 7.742 -0.098 4.457 1.00 88.31 106 GLY A N 1
ATOM 872 C CA . GLY A 1 106 ? 8.319 -0.968 5.478 1.00 88.31 106 GLY A CA 1
ATOM 873 C C . GLY A 1 106 ? 9.737 -1.444 5.200 1.00 88.31 106 GLY A C 1
ATOM 874 O O . GLY A 1 106 ? 10.268 -1.209 4.123 1.00 88.31 106 GLY A O 1
ATOM 875 N N . GLU A 1 107 ? 10.400 -2.097 6.158 1.00 90.31 107 GLU A N 1
ATOM 876 C CA . GLU A 1 107 ? 11.731 -2.687 5.906 1.00 90.31 107 GLU A CA 1
ATOM 877 C C . GLU A 1 107 ? 11.588 -3.924 5.009 1.00 90.31 107 GLU A C 1
ATOM 879 O O . GLU A 1 107 ? 12.281 -4.062 3.997 1.00 90.31 107 GLU A O 1
ATOM 884 N N . HIS A 1 108 ? 10.625 -4.783 5.343 1.00 90.19 108 HIS A N 1
ATOM 885 C CA . HIS A 1 108 ? 10.283 -5.980 4.588 1.00 90.19 108 HIS A CA 1
ATOM 886 C C . HIS A 1 108 ? 8.807 -5.970 4.217 1.00 90.19 108 HIS A C 1
ATOM 888 O O . HIS A 1 108 ? 7.946 -6.000 5.095 1.00 90.19 108 HIS A O 1
ATOM 894 N N . VAL A 1 109 ? 8.533 -5.976 2.917 1.00 88.50 109 VAL A N 1
ATOM 895 C CA . VAL A 1 109 ? 7.182 -5.935 2.369 1.00 88.50 109 VAL A CA 1
ATOM 896 C C . VAL A 1 109 ? 6.999 -7.116 1.418 1.00 88.50 109 VAL A C 1
ATOM 898 O O . VAL A 1 109 ? 7.622 -7.165 0.357 1.00 88.50 109 VAL A O 1
ATOM 901 N N . ASP A 1 110 ? 6.146 -8.064 1.802 1.00 87.81 110 ASP A N 1
ATOM 902 C CA . ASP A 1 110 ? 5.695 -9.177 0.962 1.00 87.81 110 ASP A CA 1
ATOM 903 C C . ASP A 1 110 ? 4.213 -8.981 0.617 1.00 87.81 110 ASP A C 1
ATOM 905 O O . ASP A 1 110 ? 3.303 -9.141 1.437 1.00 87.81 110 ASP A O 1
ATOM 909 N N . THR A 1 111 ? 3.975 -8.604 -0.633 1.00 83.25 111 THR A N 1
ATOM 910 C CA . THR A 1 111 ? 2.641 -8.381 -1.190 1.00 83.25 111 THR A CA 1
ATOM 911 C C . THR A 1 111 ? 2.280 -9.535 -2.110 1.00 83.25 111 THR A C 1
ATOM 913 O O . THR A 1 111 ? 2.988 -9.868 -3.067 1.00 83.25 111 THR A O 1
ATOM 916 N N . HIS A 1 112 ? 1.146 -10.165 -1.821 1.00 81.56 112 HIS A N 1
ATOM 917 C CA . HIS A 1 112 ? 0.710 -11.332 -2.574 1.00 81.56 112 HIS A CA 1
ATOM 918 C C . HIS A 1 112 ? -0.211 -10.954 -3.731 1.00 81.56 112 HIS A C 1
ATOM 920 O O . HIS A 1 112 ? -0.132 -11.571 -4.796 1.00 81.56 112 HIS A O 1
ATOM 926 N N . PHE A 1 113 ? -1.097 -9.980 -3.517 1.00 82.12 113 PHE A N 1
ATOM 927 C CA . PHE A 1 113 ? -2.123 -9.649 -4.493 1.00 82.12 113 PHE A CA 1
ATOM 928 C C . PHE A 1 113 ? -2.627 -8.214 -4.329 1.00 82.12 113 PHE A C 1
ATOM 930 O O . PHE A 1 113 ? -3.100 -7.839 -3.256 1.00 82.12 113 PHE A O 1
ATOM 937 N N . LEU A 1 114 ? -2.537 -7.439 -5.403 1.00 84.69 114 LEU A N 1
ATOM 938 C CA . LEU A 1 114 ? -3.114 -6.106 -5.533 1.00 84.69 114 LEU A CA 1
ATOM 939 C C . LEU A 1 114 ? -3.887 -6.083 -6.865 1.00 84.69 114 LEU A C 1
ATOM 941 O O . LEU A 1 114 ? -3.262 -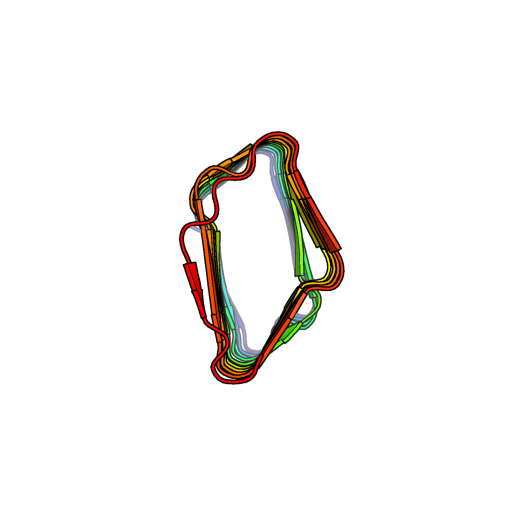6.183 -7.922 1.00 84.69 114 LEU A O 1
ATOM 945 N N . GLU A 1 115 ? -5.219 -6.015 -6.813 1.00 83.88 115 GLU A N 1
ATOM 946 C CA . GLU A 1 115 ? -6.103 -6.017 -7.995 1.00 83.88 115 GLU A CA 1
ATOM 947 C C . GLU A 1 115 ? -7.061 -4.820 -7.973 1.00 83.88 115 GLU A C 1
ATOM 949 O O . GLU A 1 115 ? -7.649 -4.506 -6.932 1.00 83.88 115 GLU A O 1
ATOM 954 N N . GLY A 1 116 ? -7.240 -4.179 -9.132 1.00 82.56 116 GLY A N 1
ATOM 955 C CA . GLY A 1 116 ? -8.296 -3.188 -9.337 1.00 82.56 116 GLY A CA 1
ATOM 956 C C . GLY A 1 116 ? -8.649 -2.925 -10.802 1.00 82.56 116 GLY A C 1
ATOM 957 O O . GLY A 1 116 ? -8.055 -3.507 -11.704 1.00 82.56 116 GLY A O 1
ATOM 958 N N . GLU A 1 117 ? -9.667 -2.091 -11.052 1.00 85.31 117 GLU A N 1
ATOM 959 C CA . GLU A 1 117 ? -9.957 -1.584 -12.413 1.00 85.31 117 GLU A CA 1
ATOM 960 C C . GLU A 1 117 ? -9.279 -0.225 -12.669 1.00 85.31 117 GLU A C 1
ATOM 962 O O . GLU A 1 117 ? -8.974 0.143 -13.813 1.00 85.31 117 GLU A O 1
ATOM 967 N N . HIS A 1 118 ? -9.088 0.547 -11.598 1.00 85.38 118 HIS A N 1
ATOM 968 C CA . HIS A 1 118 ? -8.441 1.847 -11.615 1.00 85.38 118 HIS A CA 1
ATOM 969 C C . HIS A 1 118 ? -7.577 2.032 -10.364 1.00 85.38 118 HIS A C 1
ATOM 971 O O . HIS A 1 118 ? -8.105 2.356 -9.294 1.00 85.38 118 HIS A O 1
ATOM 977 N N . LEU A 1 119 ? -6.258 1.884 -10.503 1.00 79.75 119 LEU A N 1
ATOM 978 C CA . LEU A 1 119 ? -5.296 2.196 -9.447 1.00 79.75 119 LEU A CA 1
ATOM 979 C C . LEU A 1 119 ? -4.569 3.523 -9.753 1.00 79.75 119 LEU A C 1
ATOM 981 O O . LEU A 1 119 ? -3.693 3.600 -10.620 1.00 79.75 119 LEU A O 1
ATOM 985 N N . ASP A 1 120 ? -4.873 4.569 -8.982 1.00 77.81 120 ASP A N 1
ATOM 986 C CA . ASP A 1 120 ? -4.297 5.914 -9.143 1.00 77.81 120 ASP A CA 1
ATOM 987 C C . ASP A 1 120 ? -3.259 6.203 -8.038 1.00 77.81 120 ASP A C 1
ATOM 989 O O . ASP A 1 120 ? -3.569 6.140 -6.850 1.00 77.81 120 ASP A O 1
ATOM 993 N N . ILE A 1 121 ? -2.032 6.589 -8.415 1.00 58.66 121 ILE A N 1
ATOM 994 C CA . ILE A 1 121 ? -0.929 7.005 -7.519 1.00 58.66 121 ILE A CA 1
ATOM 995 C C . ILE A 1 121 ? -0.586 5.966 -6.438 1.00 58.66 121 ILE A C 1
ATOM 997 O O . ILE A 1 121 ? -1.082 5.987 -5.315 1.00 58.66 121 ILE A O 1
ATOM 1001 N N . ASN A 1 122 ? 0.394 5.121 -6.729 1.00 75.50 122 ASN A N 1
ATOM 1002 C CA . ASN A 1 122 ? 0.861 4.088 -5.806 1.00 75.50 122 ASN A CA 1
ATOM 1003 C C . ASN A 1 122 ? 2.333 4.303 -5.436 1.00 75.50 122 ASN A C 1
ATOM 1005 O O . ASN A 1 122 ? 3.184 4.500 -6.310 1.00 75.50 122 ASN A O 1
ATOM 1009 N N . PHE A 1 123 ? 2.641 4.225 -4.144 1.00 84.19 123 PHE A N 1
ATOM 1010 C CA . PHE A 1 123 ? 4.006 4.216 -3.622 1.00 84.19 123 PHE A CA 1
ATOM 1011 C C . PHE A 1 123 ? 4.196 2.972 -2.761 1.00 84.19 123 PHE A C 1
ATOM 1013 O O . PHE A 1 123 ? 3.634 2.894 -1.670 1.00 84.19 123 PHE A O 1
ATOM 1020 N N . LEU A 1 124 ? 5.012 2.028 -3.231 1.00 86.50 124 LEU A N 1
ATOM 1021 C CA . LEU A 1 124 ? 5.478 0.917 -2.409 1.00 86.50 124 LEU A CA 1
ATOM 1022 C C . LEU A 1 124 ? 6.978 1.064 -2.208 1.00 86.50 124 LEU A C 1
ATOM 1024 O O . LEU A 1 124 ? 7.753 1.155 -3.166 1.00 86.50 124 LEU A O 1
ATOM 1028 N N . LYS A 1 125 ? 7.379 1.089 -0.944 1.00 87.88 125 LYS A N 1
ATOM 1029 C CA . LYS A 1 125 ? 8.763 1.296 -0.560 1.00 87.88 125 LYS A CA 1
ATOM 1030 C C . LYS A 1 125 ? 9.178 0.310 0.516 1.00 87.88 125 LYS A C 1
ATOM 1032 O O . LYS A 1 125 ? 8.537 0.220 1.559 1.00 87.88 125 LYS A O 1
ATOM 1037 N N . GLY A 1 126 ? 10.310 -0.347 0.299 1.00 87.44 126 GLY A N 1
ATOM 1038 C CA . GLY A 1 126 ? 10.976 -1.068 1.373 1.00 87.44 126 GLY A CA 1
ATOM 1039 C C . GLY A 1 126 ? 12.375 -1.539 1.045 1.00 87.44 126 GLY A C 1
ATOM 1040 O O . GLY A 1 126 ? 12.781 -1.506 -0.107 1.00 87.44 126 GLY A O 1
ATOM 1041 N N . GLU A 1 127 ? 13.156 -1.952 2.043 1.00 89.00 127 GLU A N 1
ATOM 1042 C CA . GLU A 1 127 ? 14.496 -2.495 1.764 1.00 89.00 127 GLU A CA 1
ATOM 1043 C C . GLU A 1 127 ? 14.386 -3.786 0.941 1.00 89.00 127 GLU A C 1
ATOM 1045 O O . GLU A 1 127 ? 15.109 -3.971 -0.042 1.00 89.00 127 GLU A O 1
ATOM 1050 N N . HIS A 1 128 ? 13.422 -4.636 1.296 1.00 90.06 128 HIS A N 1
ATOM 1051 C CA . HIS A 1 128 ? 13.068 -5.847 0.568 1.00 90.06 128 HIS A CA 1
ATOM 1052 C C . HIS A 1 128 ? 11.592 -5.823 0.178 1.00 90.06 128 HIS A C 1
ATOM 1054 O O . HIS A 1 128 ? 10.726 -5.873 1.051 1.00 90.06 128 HIS A O 1
ATOM 1060 N N . LEU A 1 129 ? 11.325 -5.790 -1.125 1.00 88.56 129 LEU A N 1
ATOM 1061 C CA . LEU A 1 129 ? 9.989 -5.737 -1.699 1.00 88.56 129 LEU A CA 1
ATOM 1062 C C . LEU A 1 129 ? 9.762 -6.959 -2.599 1.00 88.56 129 LEU A C 1
ATOM 1064 O O . LEU A 1 129 ? 10.411 -7.082 -3.638 1.00 88.56 129 LEU A O 1
ATOM 1068 N N . ASP A 1 130 ? 8.855 -7.850 -2.194 1.00 88.44 130 ASP A N 1
ATOM 1069 C CA . ASP A 1 130 ? 8.379 -8.979 -3.006 1.00 88.44 130 ASP A CA 1
ATOM 1070 C C . ASP A 1 130 ? 6.920 -8.723 -3.413 1.00 88.44 130 ASP A C 1
ATOM 1072 O O . ASP A 1 130 ? 6.042 -8.523 -2.568 1.00 88.44 130 ASP A O 1
ATOM 1076 N N . ILE A 1 131 ? 6.671 -8.668 -4.721 1.00 85.62 131 ILE A N 1
ATOM 1077 C CA . ILE A 1 131 ? 5.347 -8.458 -5.309 1.00 85.62 131 ILE A CA 1
ATOM 1078 C C . ILE A 1 131 ? 5.026 -9.655 -6.194 1.00 85.62 131 ILE A C 1
ATOM 1080 O O . ILE A 1 131 ? 5.574 -9.836 -7.288 1.00 85.62 131 ILE A O 1
ATOM 1084 N N . HIS A 1 132 ? 4.082 -10.475 -5.749 1.00 85.06 132 HIS A N 1
ATOM 1085 C CA . HIS A 1 132 ? 3.699 -11.669 -6.491 1.00 85.06 132 HIS A CA 1
ATOM 1086 C C . HIS A 1 132 ? 2.777 -11.355 -7.674 1.00 85.06 132 HIS A C 1
ATOM 1088 O O . HIS A 1 132 ? 2.955 -11.926 -8.755 1.00 85.06 132 HIS A O 1
ATOM 1094 N N . PHE A 1 133 ? 1.796 -10.473 -7.478 1.00 82.56 133 PHE A N 1
ATOM 1095 C CA . PHE A 1 133 ? 0.792 -10.159 -8.489 1.00 82.56 133 PHE A CA 1
ATOM 1096 C C . PHE A 1 133 ? 0.251 -8.737 -8.315 1.00 82.56 133 PHE A C 1
ATOM 1098 O O . PHE A 1 133 ? -0.297 -8.409 -7.262 1.00 82.56 133 PHE A O 1
ATOM 1105 N N . LEU A 1 134 ? 0.405 -7.925 -9.360 1.00 84.44 134 LEU A N 1
ATOM 1106 C CA . LEU A 1 134 ? -0.256 -6.634 -9.539 1.00 84.44 134 LEU A CA 1
ATOM 1107 C C . LEU A 1 134 ? -0.982 -6.673 -10.891 1.00 84.44 134 LEU A C 1
ATOM 1109 O O . LEU A 1 134 ? -0.326 -6.864 -11.921 1.00 84.44 134 LEU A O 1
ATOM 1113 N N . ASP A 1 135 ? -2.305 -6.531 -10.870 1.00 83.69 135 ASP A N 1
ATOM 1114 C CA . ASP A 1 135 ? -3.174 -6.564 -12.056 1.00 83.69 135 ASP A CA 1
ATOM 1115 C C . ASP A 1 135 ? -4.165 -5.408 -11.999 1.00 83.69 135 ASP A C 1
ATOM 1117 O O . ASP A 1 135 ? -4.871 -5.236 -11.005 1.00 83.69 135 ASP A O 1
ATOM 1121 N N . ASP A 1 136 ? -4.162 -4.584 -13.041 1.00 82.75 136 ASP A N 1
ATOM 1122 C CA . ASP A 1 136 ? -5.022 -3.411 -13.110 1.00 82.75 136 ASP A CA 1
ATOM 1123 C C . ASP A 1 136 ? -5.340 -3.002 -14.550 1.00 82.75 136 ASP A C 1
ATOM 1125 O O . ASP A 1 136 ? -4.463 -2.968 -15.414 1.00 82.75 136 ASP A O 1
ATOM 1129 N N . GLU A 1 137 ? -6.587 -2.628 -14.837 1.00 84.44 137 GLU A N 1
ATOM 1130 C CA . GLU A 1 137 ? -6.950 -2.155 -16.181 1.00 84.44 137 GLU A CA 1
ATOM 1131 C C . GLU A 1 137 ? -6.285 -0.794 -16.475 1.00 84.44 137 GLU A C 1
ATOM 1133 O O . GLU A 1 137 ? -5.784 -0.572 -17.586 1.00 84.44 137 GLU A O 1
ATOM 1138 N N . HIS A 1 138 ? -6.221 0.103 -15.482 1.00 82.75 138 HIS A N 1
ATOM 1139 C CA . HIS A 1 138 ? -5.718 1.470 -15.645 1.00 82.75 138 HIS A CA 1
ATOM 1140 C C . HIS A 1 138 ? -4.823 1.937 -14.489 1.00 82.75 138 HIS A C 1
ATOM 1142 O O . HIS A 1 138 ? -5.301 2.595 -13.563 1.00 82.75 138 HIS A O 1
ATOM 1148 N N . LEU A 1 139 ? -3.511 1.735 -14.636 1.00 75.50 139 LEU A N 1
ATOM 1149 C CA . LEU A 1 139 ? -2.517 2.150 -13.646 1.00 75.50 139 LEU A CA 1
ATOM 1150 C C . LEU A 1 139 ? -1.890 3.499 -14.032 1.00 75.50 139 LEU A C 1
ATOM 1152 O O . LEU A 1 139 ? -1.101 3.583 -14.989 1.00 75.50 139 LEU A O 1
ATOM 1156 N N . ASP A 1 140 ? -2.169 4.552 -13.256 1.00 76.00 140 ASP A N 1
ATOM 1157 C CA . ASP A 1 140 ? -1.498 5.856 -13.383 1.00 76.00 140 ASP A CA 1
ATOM 1158 C C . ASP A 1 140 ? -0.497 6.092 -12.235 1.00 76.00 140 ASP A C 1
ATOM 1160 O O . ASP A 1 140 ? -0.800 5.933 -11.053 1.00 76.00 140 ASP A O 1
ATOM 1164 N N . ALA A 1 141 ? 0.715 6.512 -12.612 1.00 61.09 141 ALA A N 1
ATOM 1165 C CA . ALA A 1 141 ? 1.836 6.891 -11.747 1.00 61.09 141 ALA A CA 1
ATOM 1166 C C . ALA A 1 141 ? 2.136 5.942 -10.562 1.00 61.09 141 ALA A C 1
ATOM 1168 O O . ALA A 1 141 ? 1.649 6.113 -9.446 1.00 61.09 141 ALA A O 1
ATOM 1169 N N . HIS A 1 142 ? 3.070 5.015 -10.767 1.00 76.12 142 HIS A N 1
ATOM 1170 C CA . HIS A 1 142 ? 3.475 4.032 -9.76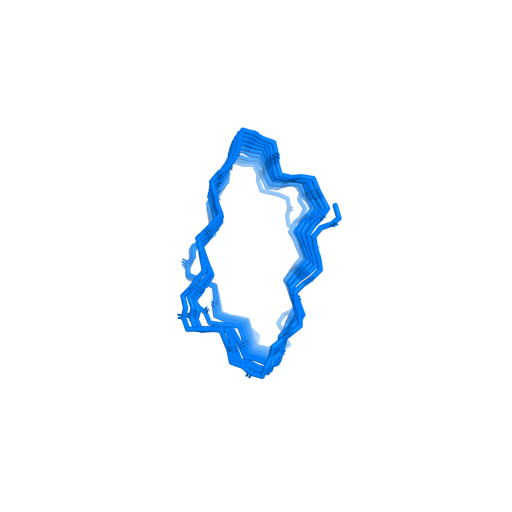3 1.00 76.12 142 HIS A CA 1
ATOM 1171 C C . HIS A 1 142 ? 4.982 4.124 -9.460 1.00 76.12 142 HIS A C 1
ATOM 1173 O O . HIS A 1 142 ? 5.804 4.188 -10.381 1.00 76.12 142 HIS A O 1
ATOM 1179 N N . PHE A 1 143 ? 5.348 4.116 -8.175 1.00 82.88 143 PHE A N 1
ATOM 1180 C CA . PHE A 1 143 ? 6.731 4.117 -7.690 1.00 82.88 143 PHE A CA 1
ATOM 1181 C C . PHE A 1 143 ? 6.990 2.877 -6.830 1.00 82.88 143 PHE A C 1
ATOM 1183 O O . PHE A 1 143 ? 6.475 2.784 -5.716 1.00 82.88 143 PHE A O 1
ATOM 1190 N N . LEU A 1 144 ? 7.822 1.966 -7.341 1.00 84.50 144 LEU A N 1
ATOM 1191 C CA . LEU A 1 144 ? 8.397 0.863 -6.571 1.00 84.50 144 LEU A CA 1
ATOM 1192 C C . LEU A 1 144 ? 9.855 1.186 -6.252 1.00 84.50 144 LEU A C 1
ATOM 1194 O O . LEU A 1 144 ? 10.682 1.291 -7.164 1.00 84.50 144 LEU A O 1
ATOM 1198 N N . GLU A 1 145 ? 10.167 1.339 -4.969 1.00 85.56 145 GLU A N 1
ATOM 1199 C CA . GLU A 1 145 ? 11.523 1.611 -4.492 1.00 85.56 145 GLU A CA 1
ATOM 1200 C C . GLU A 1 145 ? 11.953 0.545 -3.484 1.00 85.56 145 GLU A C 1
ATOM 1202 O O . GLU A 1 145 ? 11.321 0.372 -2.442 1.00 85.56 145 GLU A O 1
ATOM 1207 N N . GLY A 1 146 ? 13.069 -0.131 -3.755 1.00 84.56 146 GLY A N 1
ATOM 1208 C CA . GLY A 1 146 ? 13.692 -0.975 -2.743 1.00 84.56 146 GLY A CA 1
ATOM 1209 C C . GLY A 1 146 ? 15.106 -1.423 -3.051 1.00 84.56 146 GLY A C 1
ATOM 1210 O O . GLY A 1 146 ? 15.516 -1.451 -4.206 1.00 84.56 146 GLY A O 1
ATOM 1211 N N . GLU A 1 147 ? 15.893 -1.771 -2.027 1.00 86.75 147 GLU A N 1
ATOM 1212 C CA . GLU A 1 147 ? 17.245 -2.301 -2.269 1.00 86.75 147 GLU A CA 1
ATOM 1213 C C . GLU A 1 147 ? 17.164 -3.609 -3.069 1.00 86.75 147 GLU A C 1
ATOM 1215 O O . GLU A 1 147 ? 17.917 -3.802 -4.030 1.00 86.75 147 GLU A O 1
ATOM 1220 N N . HIS A 1 148 ? 16.201 -4.460 -2.712 1.00 87.00 148 HIS A N 1
ATOM 1221 C CA . HIS A 1 148 ? 15.856 -5.698 -3.394 1.00 87.00 148 HIS A CA 1
ATOM 1222 C C . HIS A 1 148 ? 14.380 -5.692 -3.790 1.00 87.00 148 HIS A C 1
ATOM 1224 O O . HIS A 1 148 ? 13.516 -5.769 -2.921 1.00 87.00 148 HIS A O 1
ATOM 1230 N N . LEU A 1 149 ? 14.110 -5.631 -5.091 1.00 86.06 149 LEU A N 1
ATOM 1231 C CA . LEU A 1 149 ? 12.771 -5.659 -5.665 1.00 86.06 149 LEU A CA 1
ATOM 1232 C C . LEU A 1 149 ? 12.622 -6.920 -6.517 1.00 86.06 149 LEU A C 1
ATOM 1234 O O . LEU A 1 149 ? 13.238 -7.025 -7.580 1.00 86.06 149 LEU A O 1
ATOM 1238 N N . ASP A 1 150 ? 11.777 -7.841 -6.068 1.00 85.75 150 ASP A N 1
ATOM 1239 C CA . ASP A 1 150 ? 11.366 -9.020 -6.824 1.00 85.75 150 ASP A CA 1
ATOM 1240 C C . ASP A 1 150 ? 9.881 -8.868 -7.194 1.00 85.75 150 ASP A C 1
ATOM 1242 O O . ASP A 1 150 ? 9.017 -8.781 -6.329 1.00 85.75 150 ASP A O 1
ATOM 1246 N N . ALA A 1 151 ? 9.569 -8.802 -8.490 1.00 82.62 151 ALA A N 1
ATOM 1247 C CA . ALA A 1 151 ? 8.198 -8.720 -8.988 1.00 82.62 151 ALA A CA 1
ATOM 1248 C C . ALA A 1 151 ? 7.913 -9.847 -9.991 1.00 82.62 151 ALA A C 1
ATOM 1250 O O . ALA A 1 151 ? 8.560 -9.978 -11.040 1.00 82.62 151 ALA A O 1
ATOM 1251 N N . TYR A 1 152 ? 6.931 -10.693 -9.684 1.00 81.44 152 TYR A N 1
ATOM 1252 C CA . TYR A 1 152 ? 6.638 -11.877 -10.494 1.00 81.44 152 TYR A CA 1
ATOM 1253 C C . TYR A 1 152 ? 5.692 -11.589 -11.655 1.00 81.44 152 TYR A C 1
ATOM 1255 O O . TYR A 1 152 ? 5.942 -12.060 -12.771 1.00 81.44 152 TYR A O 1
ATOM 1263 N N . PHE A 1 153 ? 4.619 -10.844 -11.406 1.00 79.44 153 PHE A N 1
ATOM 1264 C CA . PHE A 1 153 ? 3.588 -10.578 -12.396 1.00 79.44 153 PHE A CA 1
ATOM 1265 C C . PHE A 1 153 ? 3.057 -9.155 -12.259 1.00 79.44 153 PHE A C 1
ATOM 1267 O O . PHE A 1 153 ? 2.505 -8.796 -11.223 1.00 79.44 153 PHE A O 1
ATOM 1274 N N . LEU A 1 154 ? 3.252 -8.372 -13.316 1.00 80.44 154 LEU A N 1
ATOM 1275 C CA . LEU A 1 154 ? 2.766 -7.007 -13.445 1.00 80.44 154 LEU A CA 1
ATOM 1276 C C . LEU A 1 154 ? 2.011 -6.896 -14.780 1.00 80.44 154 LEU A C 1
ATOM 1278 O O . LEU A 1 154 ? 2.637 -6.911 -15.845 1.00 80.44 154 LEU A O 1
ATOM 1282 N N . GLU A 1 155 ? 0.681 -6.858 -14.726 1.00 80.25 155 GLU A N 1
ATOM 1283 C CA . GLU A 1 155 ? -0.212 -6.779 -15.892 1.00 80.25 155 GLU A CA 1
ATOM 1284 C C . GLU A 1 155 ? -1.071 -5.514 -15.817 1.00 80.25 155 GLU A C 1
ATOM 1286 O O . GLU A 1 155 ? -1.511 -5.115 -14.743 1.00 80.25 155 GLU A O 1
ATOM 1291 N N . GLY A 1 156 ? -1.285 -4.868 -16.964 1.00 79.31 156 GLY A N 1
ATOM 1292 C CA . GLY A 1 156 ? -2.361 -3.892 -17.081 1.00 79.31 156 GLY A CA 1
ATOM 1293 C C . GLY A 1 156 ? -2.610 -3.376 -18.491 1.00 79.31 156 GLY A C 1
ATOM 1294 O O . GLY A 1 156 ? -1.692 -3.303 -19.310 1.00 79.31 156 GLY A O 1
ATOM 1295 N N . GLU A 1 157 ? -3.856 -3.021 -18.824 1.00 82.62 157 GLU A N 1
ATOM 1296 C CA . GLU A 1 157 ? -4.191 -2.562 -20.183 1.00 82.62 157 GLU A CA 1
ATOM 1297 C C . GLU A 1 157 ? -3.532 -1.206 -20.492 1.00 82.62 157 GLU A C 1
ATOM 1299 O O . GLU A 1 157 ? -2.944 -1.012 -21.568 1.00 82.62 157 GLU A O 1
ATOM 1304 N N . HIS A 1 158 ? -3.570 -0.290 -19.523 1.00 81.25 1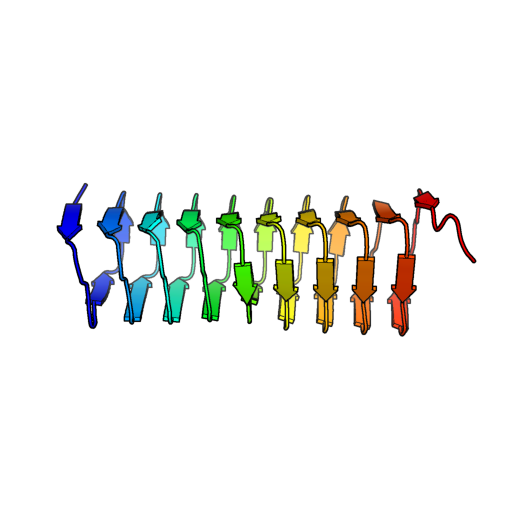58 HIS A N 1
ATOM 1305 C CA . HIS A 1 158 ? -3.041 1.066 -19.619 1.00 81.25 158 HIS A CA 1
ATOM 1306 C C . HIS A 1 158 ? -2.071 1.375 -18.470 1.00 81.25 158 HIS A C 1
ATOM 1308 O O . HIS A 1 158 ? -2.488 1.578 -17.339 1.00 81.25 158 HIS A O 1
ATOM 1314 N N . LEU A 1 159 ? -0.773 1.461 -18.781 1.00 77.62 159 LEU A N 1
ATOM 1315 C CA . LEU A 1 159 ? 0.310 1.740 -17.834 1.00 77.62 159 LEU A CA 1
ATOM 1316 C C . LEU A 1 159 ? 1.009 3.053 -18.236 1.00 77.62 159 LEU A C 1
ATOM 1318 O O . LEU A 1 159 ? 1.894 3.040 -19.096 1.00 77.62 159 LEU A O 1
ATOM 1322 N N . ASP A 1 160 ? 0.613 4.188 -17.649 1.00 70.62 160 ASP A N 1
ATOM 1323 C CA . ASP A 1 160 ? 0.974 5.529 -18.164 1.00 70.62 160 ASP A CA 1
ATOM 1324 C C . ASP A 1 160 ? 2.235 6.147 -17.515 1.00 70.62 160 ASP A C 1
ATOM 1326 O O . ASP A 1 160 ? 2.802 7.098 -18.060 1.00 70.62 160 ASP A O 1
ATOM 1330 N N . SER A 1 161 ? 2.722 5.634 -16.371 1.00 69.31 161 SER A N 1
ATOM 1331 C CA . SER A 1 161 ? 3.963 6.109 -15.718 1.00 69.31 161 SER A CA 1
ATOM 1332 C C . SER A 1 161 ? 4.494 5.167 -14.623 1.00 69.31 161 SER A C 1
ATOM 1334 O O . SER A 1 161 ? 4.221 5.362 -13.441 1.00 69.31 161 SER A O 1
ATOM 1336 N N . LEU A 1 162 ? 5.319 4.180 -14.988 1.00 75.88 162 LEU A N 1
ATOM 1337 C CA . LEU A 1 162 ? 5.963 3.264 -14.027 1.00 75.88 162 LEU A CA 1
ATOM 1338 C C . LEU A 1 162 ? 7.424 3.659 -13.729 1.00 75.88 162 LEU A C 1
ATOM 1340 O O . LEU A 1 162 ? 8.227 3.848 -14.655 1.00 75.88 162 LEU A O 1
ATOM 1344 N N . PHE A 1 163 ? 7.771 3.743 -12.440 1.00 81.31 163 PHE A N 1
ATOM 1345 C CA . PHE A 1 163 ? 9.128 3.948 -11.926 1.00 81.31 163 PHE A CA 1
ATOM 1346 C C . PHE A 1 163 ? 9.533 2.770 -11.038 1.00 81.31 163 PHE A C 1
ATOM 1348 O O . PHE A 1 163 ? 8.917 2.538 -10.001 1.00 81.31 163 PHE A O 1
ATOM 1355 N N . LEU A 1 164 ? 10.589 2.059 -11.437 1.00 81.25 164 LEU A N 1
ATOM 1356 C CA . LEU A 1 164 ? 11.198 0.992 -10.642 1.00 81.25 164 LEU A CA 1
ATOM 1357 C C . LEU A 1 164 ? 12.640 1.391 -10.308 1.00 81.25 164 LEU A C 1
ATOM 1359 O O . LEU A 1 164 ? 13.458 1.587 -11.218 1.00 81.25 164 LEU A O 1
ATOM 1363 N N . GLU A 1 165 ? 12.952 1.518 -9.021 1.00 82.62 165 GLU A N 1
ATOM 1364 C CA . GLU A 1 165 ? 14.293 1.847 -8.530 1.00 82.62 165 GLU A CA 1
ATOM 1365 C C . GLU A 1 165 ? 14.758 0.811 -7.505 1.00 82.62 165 GLU A C 1
ATOM 1367 O O . GLU A 1 165 ? 14.093 0.575 -6.498 1.00 82.62 165 GLU A O 1
ATOM 1372 N N . GLY A 1 166 ? 15.933 0.222 -7.746 1.00 82.00 166 GLY A N 1
ATOM 1373 C CA . GLY A 1 166 ? 16.561 -0.645 -6.760 1.00 82.00 166 GLY A CA 1
ATOM 1374 C C . GLY A 1 166 ? 18.018 -0.988 -7.033 1.00 82.00 166 GLY A C 1
ATOM 1375 O O . GLY A 1 166 ? 18.552 -0.757 -8.121 1.00 82.00 166 GLY A O 1
ATOM 1376 N N . GLU A 1 167 ? 18.707 -1.522 -6.021 1.00 84.19 167 GLU A N 1
ATOM 1377 C CA . GLU A 1 167 ? 20.059 -2.064 -6.231 1.00 84.19 167 GLU A CA 1
ATOM 1378 C C . GLU A 1 167 ? 20.013 -3.409 -6.962 1.00 84.19 167 GLU A C 1
ATOM 1380 O O . GLU A 1 167 ? 20.936 -3.728 -7.718 1.00 84.19 167 GLU A O 1
ATOM 1385 N N . HIS A 1 168 ? 18.937 -4.165 -6.746 1.00 82.38 168 HIS A N 1
ATOM 1386 C CA . HIS A 1 168 ? 18.652 -5.451 -7.360 1.00 82.38 168 HIS A CA 1
ATOM 1387 C C . HIS A 1 168 ? 17.174 -5.516 -7.752 1.00 82.38 168 HIS A C 1
ATOM 1389 O O . HIS A 1 168 ? 16.320 -5.512 -6.873 1.00 82.38 168 HIS A O 1
ATOM 1395 N N . VAL A 1 169 ? 16.887 -5.586 -9.056 1.00 81.44 169 VAL A N 1
ATOM 1396 C CA . VAL A 1 169 ? 15.515 -5.627 -9.587 1.00 81.44 169 VAL A CA 1
ATOM 1397 C C . VAL A 1 169 ? 15.336 -6.883 -10.445 1.00 81.44 169 VAL A C 1
ATOM 1399 O O . VAL A 1 169 ? 15.956 -6.994 -11.505 1.00 81.44 169 VAL A O 1
ATOM 1402 N N . ASP A 1 170 ? 14.487 -7.823 -10.022 1.00 82.19 170 ASP A N 1
ATOM 1403 C CA . ASP A 1 170 ? 14.078 -8.988 -10.820 1.00 82.19 170 ASP A CA 1
ATOM 1404 C C . ASP A 1 170 ? 12.594 -8.875 -11.191 1.00 82.19 170 ASP A C 1
ATOM 1406 O O . ASP A 1 170 ? 11.717 -8.828 -10.335 1.00 82.19 170 ASP A O 1
ATOM 1410 N N . THR A 1 171 ? 12.304 -8.825 -12.492 1.00 78.00 171 THR A N 1
ATOM 1411 C CA . THR A 1 171 ? 10.934 -8.767 -13.024 1.00 78.00 171 THR A CA 1
ATOM 1412 C C . THR A 1 171 ? 10.714 -9.949 -13.963 1.00 78.00 171 THR A C 1
ATOM 1414 O O . THR A 1 171 ? 11.384 -10.081 -14.992 1.00 78.00 171 THR A O 1
ATOM 1417 N N . HIS A 1 172 ? 9.782 -10.841 -13.620 1.00 80.06 172 HIS A N 1
ATOM 1418 C CA . HIS A 1 172 ? 9.566 -12.074 -14.390 1.00 80.06 172 HIS A CA 1
ATOM 1419 C C . HIS A 1 172 ? 8.577 -11.896 -15.546 1.00 80.06 172 HIS A C 1
ATOM 1421 O O . HIS A 1 172 ? 8.803 -12.427 -16.640 1.00 80.06 172 HIS A O 1
ATOM 1427 N N . PHE A 1 173 ? 7.482 -11.173 -15.314 1.00 77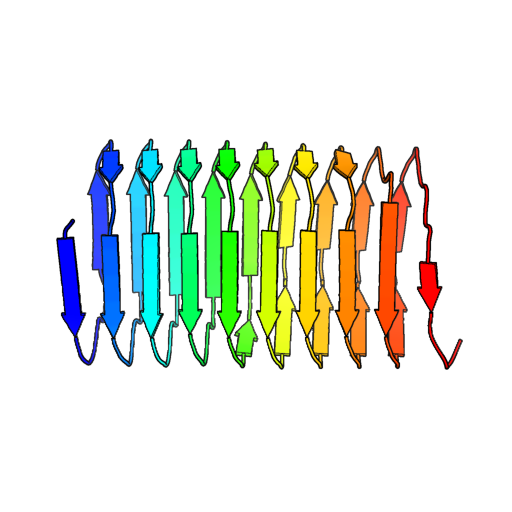.94 173 PHE A N 1
ATOM 1428 C CA . PHE A 1 173 ? 6.447 -10.914 -16.306 1.00 77.94 173 PHE A CA 1
ATOM 1429 C C . PHE A 1 173 ? 5.937 -9.478 -16.182 1.00 77.94 173 PHE A C 1
ATOM 1431 O O . PHE A 1 173 ? 5.500 -9.063 -15.114 1.00 77.94 173 PHE A O 1
ATOM 1438 N N . LEU A 1 174 ? 6.014 -8.751 -17.295 1.00 78.69 174 LEU A N 1
ATOM 1439 C CA . LEU A 1 174 ? 5.502 -7.397 -17.460 1.00 78.69 174 LEU A CA 1
ATOM 1440 C C . LEU A 1 174 ? 4.751 -7.341 -18.793 1.00 78.69 174 LEU A C 1
ATOM 1442 O O . LEU A 1 174 ? 5.383 -7.527 -19.841 1.00 78.69 174 LEU A O 1
ATOM 1446 N N . ASP A 1 175 ? 3.439 -7.115 -18.756 1.00 77.94 175 ASP A N 1
ATOM 1447 C CA . ASP A 1 175 ? 2.587 -7.020 -19.949 1.00 77.94 175 ASP A CA 1
ATOM 1448 C C . ASP A 1 175 ? 1.653 -5.811 -19.878 1.00 77.94 175 ASP A C 1
ATOM 1450 O O . ASP A 1 175 ? 1.167 -5.445 -18.813 1.00 77.94 175 ASP A O 1
ATOM 1454 N N . GLY A 1 176 ? 1.422 -5.189 -21.033 1.00 75.88 176 GLY A N 1
ATOM 1455 C CA . GLY A 1 176 ? 0.431 -4.129 -21.153 1.00 75.88 176 GLY A CA 1
ATOM 1456 C C . GLY A 1 176 ? 0.243 -3.616 -22.574 1.00 75.88 176 GLY A C 1
ATOM 1457 O O . GLY A 1 176 ? 1.202 -3.490 -23.348 1.00 75.88 176 GLY A O 1
ATOM 1458 N N . GLU A 1 177 ? -1.009 -3.330 -22.945 1.00 77.69 177 GLU A N 1
ATOM 1459 C CA . GLU A 1 177 ? -1.351 -2.875 -24.301 1.00 77.69 177 GLU A CA 1
ATOM 1460 C C . GLU A 1 177 ? -0.796 -1.469 -24.579 1.00 77.69 177 GLU A C 1
ATOM 1462 O O . GLU A 1 177 ? -0.335 -1.170 -25.692 1.00 77.69 177 GLU A O 1
ATOM 1467 N N . HIS A 1 178 ? -0.787 -0.616 -23.552 1.00 75.81 178 HIS A N 1
ATOM 1468 C CA . HIS A 1 178 ? -0.324 0.764 -23.605 1.00 75.81 178 HIS A CA 1
ATOM 1469 C C . HIS A 1 178 ? 0.662 1.059 -22.469 1.00 75.81 178 HIS A C 1
ATOM 1471 O O . HIS A 1 178 ? 0.269 1.535 -21.416 1.00 75.81 178 HIS A O 1
ATOM 1477 N N . LEU A 1 179 ? 1.947 0.788 -22.716 1.00 73.12 179 LEU A N 1
ATOM 1478 C CA . LEU A 1 179 ? 3.027 0.895 -21.729 1.00 73.12 179 LEU A CA 1
ATOM 1479 C C . LEU A 1 179 ? 3.927 2.130 -21.960 1.00 73.12 179 LEU A C 1
ATOM 1481 O O . LEU A 1 179 ? 4.657 2.180 -22.959 1.00 73.12 179 LEU A O 1
ATOM 1485 N N . ASP A 1 180 ? 3.924 3.084 -21.023 1.00 72.44 180 ASP A N 1
ATOM 1486 C CA . ASP A 1 180 ? 4.875 4.205 -20.907 1.00 72.44 180 ASP A CA 1
ATOM 1487 C C . ASP A 1 180 ? 5.693 4.084 -19.603 1.00 72.44 180 ASP A C 1
ATOM 1489 O O . ASP A 1 180 ? 5.268 4.443 -18.505 1.00 72.44 180 ASP A O 1
ATOM 1493 N N . ILE A 1 181 ? 6.907 3.531 -19.722 1.00 70.56 181 ILE A N 1
ATOM 1494 C CA . ILE A 1 181 ? 7.858 3.400 -18.607 1.00 70.56 181 ILE A CA 1
ATOM 1495 C C . ILE A 1 181 ? 8.856 4.550 -18.674 1.00 70.56 181 ILE A C 1
ATOM 1497 O O . ILE A 1 181 ? 9.586 4.707 -19.661 1.00 70.56 181 ILE A O 1
ATOM 1501 N N . HIS A 1 182 ? 8.957 5.312 -17.588 1.00 68.94 182 HIS A N 1
ATOM 1502 C CA . HIS A 1 182 ? 9.860 6.456 -17.516 1.00 68.94 182 HIS A CA 1
ATOM 1503 C C . HIS A 1 182 ? 11.238 6.123 -16.942 1.00 68.94 182 HIS A C 1
ATOM 1505 O O . HIS A 1 182 ? 12.223 6.747 -17.357 1.00 68.94 182 HIS A O 1
ATOM 1511 N N . PHE A 1 183 ? 11.345 5.157 -16.026 1.00 66.12 183 PHE A N 1
ATOM 1512 C CA . PHE A 1 183 ? 12.617 4.854 -15.375 1.00 66.12 183 PHE A CA 1
ATOM 1513 C C . PHE A 1 183 ? 12.684 3.418 -14.845 1.00 66.12 183 PHE A C 1
ATOM 1515 O O . PHE A 1 183 ? 11.844 2.995 -14.057 1.00 66.12 183 PHE A O 1
ATOM 1522 N N . LEU A 1 184 ? 13.724 2.706 -15.275 1.00 69.25 184 LEU A N 1
ATOM 1523 C CA . LEU A 1 184 ? 14.186 1.440 -14.717 1.00 69.25 184 LEU A CA 1
ATOM 1524 C C . LEU A 1 184 ? 15.679 1.635 -14.422 1.00 69.25 184 LEU A C 1
ATOM 1526 O O . LEU A 1 184 ? 16.461 1.768 -15.372 1.00 69.25 184 LEU A O 1
ATOM 1530 N N . ASP A 1 185 ? 16.073 1.708 -13.151 1.00 67.50 185 ASP A N 1
ATOM 1531 C CA . ASP A 1 185 ? 17.487 1.705 -12.746 1.00 67.50 185 ASP A CA 1
ATOM 1532 C C . ASP A 1 185 ? 17.763 0.471 -11.902 1.00 67.50 185 ASP A C 1
ATOM 1534 O O . ASP A 1 185 ? 17.380 0.391 -10.740 1.00 67.50 185 ASP A O 1
ATOM 1538 N N . ASP A 1 186 ? 18.438 -0.484 -12.532 1.00 65.31 186 ASP A N 1
ATOM 1539 C CA . ASP A 1 186 ? 19.140 -1.560 -11.857 1.00 65.31 186 ASP A CA 1
ATOM 1540 C C . ASP A 1 186 ? 20.630 -1.327 -12.113 1.00 65.31 186 ASP A C 1
ATOM 1542 O O . ASP A 1 186 ? 21.111 -1.338 -13.257 1.00 65.31 186 ASP A O 1
ATOM 1546 N N . LYS A 1 187 ? 21.392 -1.113 -11.037 1.00 58.59 187 LYS A N 1
ATOM 1547 C CA . LYS A 1 187 ? 22.841 -0.885 -11.124 1.00 58.59 187 LYS A CA 1
ATOM 1548 C C . LYS A 1 187 ? 23.611 -2.138 -11.568 1.00 58.59 187 LYS A C 1
ATOM 1550 O O . LYS A 1 187 ? 24.835 -2.054 -11.754 1.00 58.59 187 LYS A O 1
ATOM 1555 N N . HIS A 1 188 ? 22.935 -3.273 -11.767 1.00 47.69 188 HIS A N 1
ATOM 1556 C CA . HIS A 1 188 ? 23.536 -4.584 -11.983 1.00 47.69 188 HIS A CA 1
ATOM 1557 C C . HIS A 1 188 ? 22.980 -5.448 -13.142 1.00 47.69 188 HIS A C 1
ATOM 1559 O O . HIS A 1 188 ? 23.463 -6.578 -13.270 1.00 47.69 188 HIS A O 1
ATOM 1565 N N . LEU A 1 189 ? 22.128 -4.923 -14.042 1.00 47.12 189 LEU A N 1
ATOM 1566 C CA . LEU A 1 189 ? 21.730 -5.591 -15.310 1.00 47.12 189 LEU A CA 1
ATOM 1567 C C . LEU A 1 189 ? 22.914 -6.058 -16.192 1.00 47.12 189 LEU A C 1
ATOM 1569 O O . LEU A 1 189 ? 23.864 -5.271 -16.440 1.00 47.12 189 LEU A O 1
#

Secondary structure (DSSP, 8-state):
-EEEEEEEES-EEEE-SEEEEEEEEEEEE--EEEE-SEEEEEEEEEEEE--EEEE-SEEEEEEEEEEEES-EEEE-SEEEEEEEEEEEEEEEEEEEEEEEEEEEEEEEEEEEEEEEEEEEEEEEEEEEEEE--EEEEEEEEEEEEEEEEEES-EEEEEEEEEEEEEEEEEES-EE-SEEEEEEEEETT-